Protein AF-A0AAP9KTW0-F1 (afdb_monomer_lite)

Radius of gyration: 26.77 Å; chains: 1; bounding box: 88×54×91 Å

Secondary structure (DSSP, 8-state):
-HHHHHHHHHHHHHHHHHHHHHHHHHHHHHHHT--GGGGG-HHHHHHHHHHH---SSS-SSHHHHHHHHHHHHHHHHHHHHHHHHHHHHHH----HHHHHHHHHHHHHHHHHIIIIIIHHHHHHTTT--SHHHHHHHHHHHHHHHHHHHHHHHHTT-TTS-TT---HHHHHHHHHHHHHHHHHHHHHHHHHHHHHHHHHTSSEES-----TTTS-HHHHHHHHHHTT-EESS--GGGTT-------------------

pLDDT: mean 70.92, std 18.28, range [28.12, 95.25]

Structure (mmCIF, N/CA/C/O backbone):
data_AF-A0AAP9KTW0-F1
#
_entry.id   AF-A0AAP9KTW0-F1
#
loop_
_atom_site.group_PDB
_atom_site.id
_atom_site.type_symbol
_atom_site.label_atom_id
_atom_site.label_alt_id
_atom_site.label_comp_id
_atom_site.label_asym_id
_atom_site.label_entity_id
_atom_site.label_seq_id
_atom_site.pdbx_PDB_ins_code
_atom_site.Cartn_x
_atom_site.Cartn_y
_atom_site.Cartn_z
_atom_site.occupancy
_atom_site.B_iso_or_equiv
_atom_site.auth_seq_id
_atom_site.auth_comp_id
_atom_site.auth_asym_id
_atom_site.auth_atom_id
_atom_site.pdbx_PDB_model_num
ATOM 1 N N . MET A 1 1 ? 28.998 -17.195 -4.140 1.00 52.69 1 MET A N 1
ATOM 2 C CA . MET A 1 1 ? 28.436 -17.066 -2.771 1.00 52.69 1 MET A CA 1
ATOM 3 C C . MET A 1 1 ? 27.589 -15.807 -2.566 1.00 52.69 1 MET A C 1
ATOM 5 O O . MET A 1 1 ? 26.574 -15.914 -1.894 1.00 52.69 1 MET A O 1
ATOM 9 N N . VAL A 1 2 ? 27.934 -14.656 -3.160 1.00 57.03 2 VAL A N 1
ATOM 10 C CA . VAL A 1 2 ? 27.203 -13.376 -2.987 1.00 57.03 2 VAL A CA 1
ATOM 11 C C . VAL A 1 2 ? 25.721 -13.452 -3.402 1.00 57.03 2 VAL A C 1
ATOM 13 O O . VAL A 1 2 ? 24.859 -12.981 -2.667 1.00 57.03 2 VAL A O 1
ATOM 16 N N . ASN A 1 3 ? 25.398 -14.149 -4.498 1.00 68.69 3 ASN A N 1
ATOM 17 C CA . ASN A 1 3 ? 24.014 -14.258 -4.991 1.00 68.69 3 ASN A CA 1
ATOM 18 C C . ASN A 1 3 ? 23.084 -15.053 -4.056 1.00 68.69 3 ASN A C 1
ATOM 20 O O . ASN A 1 3 ? 21.897 -14.758 -3.980 1.00 68.69 3 ASN A O 1
ATOM 24 N N . GLY A 1 4 ? 23.615 -16.037 -3.318 1.00 74.44 4 GLY A N 1
ATOM 25 C CA . GLY A 1 4 ? 22.826 -16.836 -2.374 1.00 74.44 4 GLY A CA 1
ATOM 26 C C . GLY A 1 4 ? 22.455 -16.045 -1.121 1.00 74.44 4 GLY A C 1
ATOM 27 O O . GLY A 1 4 ? 21.300 -16.047 -0.712 1.00 74.44 4 GLY A O 1
ATOM 28 N N . LEU A 1 5 ? 23.414 -15.306 -0.551 1.00 76.75 5 LEU A N 1
ATOM 29 C CA . LEU A 1 5 ? 23.168 -14.445 0.610 1.00 76.75 5 LEU A CA 1
ATOM 30 C C . LEU A 1 5 ? 22.210 -13.294 0.264 1.00 76.75 5 LEU A C 1
ATOM 32 O O . LEU A 1 5 ? 21.316 -12.984 1.047 1.00 76.75 5 LEU A O 1
ATOM 36 N N . PHE A 1 6 ? 22.357 -12.706 -0.928 1.00 76.38 6 PHE A N 1
ATOM 37 C CA . PHE A 1 6 ? 21.458 -11.664 -1.423 1.00 76.38 6 PHE A CA 1
ATOM 38 C C . PHE A 1 6 ? 20.026 -12.182 -1.625 1.00 76.38 6 PHE A C 1
ATOM 40 O O . PHE A 1 6 ? 19.077 -11.543 -1.177 1.00 76.38 6 PHE A O 1
ATOM 47 N N . ALA A 1 7 ? 19.860 -13.371 -2.215 1.00 78.50 7 ALA A N 1
ATOM 48 C CA . ALA A 1 7 ? 18.550 -14.002 -2.361 1.00 78.50 7 ALA A CA 1
ATOM 49 C C . ALA A 1 7 ? 17.899 -14.304 -1.001 1.00 78.50 7 ALA A C 1
ATOM 51 O O . ALA A 1 7 ? 16.717 -14.026 -0.815 1.00 78.50 7 ALA A O 1
ATOM 52 N N . ILE A 1 8 ? 18.668 -14.813 -0.031 1.00 83.06 8 ILE A N 1
ATOM 53 C CA . ILE A 1 8 ? 18.179 -15.061 1.334 1.00 83.06 8 ILE A CA 1
ATOM 54 C C . ILE A 1 8 ? 17.721 -13.752 1.984 1.00 83.06 8 ILE A C 1
ATOM 56 O O . ILE A 1 8 ? 16.61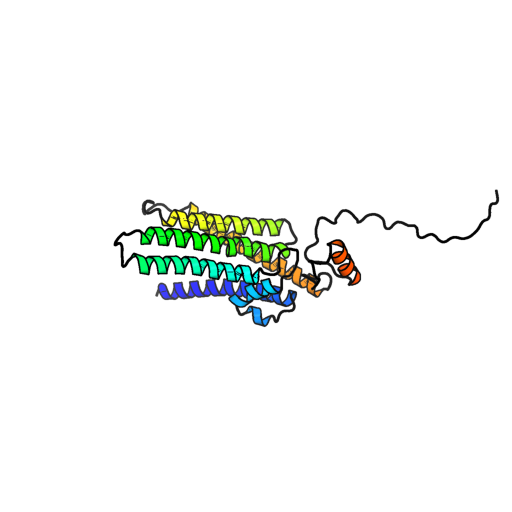2 -13.692 2.511 1.00 83.06 8 ILE A O 1
ATOM 60 N N . PHE A 1 9 ? 18.533 -12.695 1.914 1.00 82.50 9 PHE A N 1
ATOM 61 C CA . PHE A 1 9 ? 18.174 -11.386 2.460 1.00 82.50 9 PHE A CA 1
ATOM 62 C C . PHE A 1 9 ? 16.890 -10.841 1.821 1.00 82.50 9 PHE A C 1
ATOM 64 O O . PHE A 1 9 ? 15.978 -10.412 2.527 1.00 82.50 9 PHE A O 1
ATOM 71 N N . PHE A 1 10 ? 16.776 -10.930 0.496 1.00 78.31 10 PHE A N 1
ATOM 72 C CA . PHE A 1 10 ? 15.592 -10.495 -0.240 1.00 78.31 10 PHE A CA 1
ATOM 73 C C . PHE A 1 10 ? 14.329 -11.273 0.165 1.00 78.31 10 PHE A C 1
ATOM 75 O O . PHE A 1 10 ? 13.290 -10.671 0.439 1.00 78.31 10 PHE A O 1
ATOM 82 N N . ILE A 1 11 ? 14.427 -12.601 0.291 1.00 82.69 11 ILE A N 1
ATOM 83 C CA . ILE A 1 11 ? 13.326 -13.459 0.759 1.00 82.69 11 ILE A CA 1
ATOM 84 C C . ILE A 1 11 ? 12.903 -13.077 2.181 1.00 82.69 11 ILE A C 1
ATOM 86 O O . ILE A 1 11 ? 11.707 -12.972 2.452 1.00 82.69 11 ILE A O 1
ATOM 90 N N . VAL A 1 12 ? 13.859 -12.835 3.081 1.00 85.25 12 VAL A N 1
ATOM 91 C CA . VAL A 1 12 ? 13.574 -12.433 4.468 1.00 85.25 12 VAL A CA 1
ATOM 92 C C . VAL A 1 12 ? 12.829 -11.100 4.507 1.00 85.25 12 VAL A C 1
ATOM 94 O O . VAL A 1 12 ? 11.821 -10.989 5.204 1.00 85.25 12 VAL A O 1
ATOM 97 N N . VAL A 1 13 ? 13.267 -10.107 3.731 1.00 81.69 13 VAL A N 1
ATOM 98 C CA . VAL A 1 13 ? 12.595 -8.801 3.653 1.00 81.69 13 VAL A CA 1
ATOM 99 C C . VAL A 1 13 ? 11.155 -8.954 3.152 1.00 81.69 13 VAL A C 1
ATOM 101 O O . VAL A 1 13 ? 10.234 -8.423 3.777 1.00 81.69 13 VAL A O 1
ATOM 104 N N . ILE A 1 14 ? 10.932 -9.738 2.092 1.00 81.75 14 ILE A N 1
ATOM 105 C CA . ILE A 1 14 ? 9.580 -10.037 1.589 1.00 81.75 14 ILE A CA 1
ATOM 106 C C . ILE A 1 14 ? 8.728 -10.706 2.672 1.00 81.75 14 ILE A C 1
ATOM 108 O O . ILE A 1 14 ? 7.578 -10.316 2.878 1.00 81.75 14 ILE A O 1
ATOM 112 N N . LEU A 1 15 ? 9.287 -11.682 3.390 1.00 84.75 15 LEU A N 1
ATOM 113 C CA . LEU A 1 15 ? 8.580 -12.408 4.443 1.00 84.75 15 LEU A CA 1
ATOM 114 C C . LEU A 1 15 ? 8.170 -11.485 5.602 1.00 84.75 15 LEU A C 1
ATOM 116 O O . LEU A 1 15 ? 7.076 -11.638 6.148 1.00 84.75 15 LEU A O 1
ATOM 120 N N . ILE A 1 16 ? 9.011 -10.511 5.963 1.00 85.44 16 ILE A N 1
ATOM 121 C CA . ILE A 1 16 ? 8.704 -9.514 7.000 1.00 85.44 16 ILE A CA 1
ATOM 122 C C . ILE A 1 16 ? 7.502 -8.665 6.577 1.00 85.44 16 ILE A C 1
ATOM 124 O O . ILE A 1 16 ? 6.513 -8.592 7.311 1.00 85.44 16 ILE A O 1
ATOM 128 N N . PHE A 1 17 ? 7.543 -8.069 5.381 1.00 81.25 17 PHE A N 1
ATOM 129 C CA . PHE A 1 17 ? 6.430 -7.255 4.877 1.00 81.25 17 PHE A CA 1
ATOM 130 C C . PHE A 1 17 ? 5.144 -8.070 4.715 1.00 81.25 17 PHE A C 1
ATOM 132 O O . PHE A 1 17 ? 4.056 -7.600 5.062 1.00 81.25 17 PHE A O 1
ATOM 139 N N . TYR A 1 18 ? 5.269 -9.316 4.260 1.00 84.12 18 TYR A N 1
ATOM 140 C CA . TYR A 1 18 ? 4.159 -10.255 4.187 1.00 84.12 18 TYR A CA 1
ATOM 141 C C . TYR A 1 18 ? 3.546 -10.519 5.568 1.00 84.12 18 TYR A C 1
ATOM 143 O O . TYR A 1 18 ? 2.338 -10.375 5.741 1.00 84.12 18 TYR A O 1
ATOM 151 N N . THR A 1 19 ? 4.371 -10.826 6.572 1.00 86.12 19 THR A N 1
ATOM 152 C CA . THR A 1 19 ? 3.917 -11.103 7.945 1.00 86.12 19 THR A CA 1
ATOM 153 C C . THR A 1 19 ? 3.160 -9.915 8.535 1.00 86.12 19 THR A C 1
ATOM 155 O O . THR A 1 19 ? 2.093 -10.087 9.127 1.00 86.12 19 THR A O 1
ATOM 158 N N . ILE A 1 20 ? 3.668 -8.698 8.323 1.00 86.75 20 ILE A N 1
ATOM 159 C CA . ILE A 1 20 ? 3.021 -7.456 8.762 1.00 86.75 20 ILE A CA 1
ATOM 160 C C . ILE A 1 20 ? 1.639 -7.290 8.099 1.00 86.75 20 ILE A C 1
ATOM 162 O O . ILE A 1 20 ? 0.654 -6.991 8.779 1.00 86.75 20 ILE A O 1
ATOM 166 N N . SER A 1 21 ? 1.546 -7.527 6.787 1.00 84.56 21 SER A N 1
ATOM 167 C CA . SER A 1 21 ? 0.291 -7.442 6.023 1.00 84.56 21 SER A CA 1
ATOM 168 C C . SER A 1 21 ? -0.747 -8.482 6.467 1.00 84.56 21 SER A C 1
ATOM 170 O O . SER A 1 21 ? -1.928 -8.158 6.652 1.00 84.56 21 SER A O 1
ATOM 172 N N . VAL A 1 22 ? -0.308 -9.722 6.706 1.00 86.12 22 VAL A N 1
ATOM 173 C CA . VAL A 1 22 ? -1.149 -10.800 7.248 1.00 86.12 22 VAL A CA 1
ATOM 174 C C . VAL A 1 22 ? -1.680 -10.407 8.623 1.00 86.12 22 VAL A C 1
ATOM 176 O O . VAL A 1 22 ? -2.885 -10.486 8.857 1.00 86.12 22 VAL A O 1
ATOM 179 N N . TYR A 1 23 ? -0.811 -9.920 9.510 1.00 88.38 23 TYR A N 1
ATOM 180 C CA . TYR A 1 23 ? -1.198 -9.515 10.860 1.00 88.38 23 TYR A CA 1
ATOM 181 C C . TYR A 1 23 ? -2.242 -8.390 10.851 1.00 88.38 23 TYR A C 1
ATOM 183 O O . TYR A 1 23 ? -3.267 -8.481 11.530 1.00 88.38 23 TYR A O 1
ATOM 191 N N . PHE A 1 24 ? -2.048 -7.365 10.018 1.00 87.00 24 PHE A N 1
ATOM 192 C CA . PHE A 1 24 ? -3.050 -6.316 9.828 1.00 87.00 24 PHE A CA 1
ATOM 193 C C . PHE A 1 24 ? -4.385 -6.872 9.310 1.00 87.00 24 PHE A C 1
ATOM 195 O O . PHE A 1 24 ? -5.450 -6.547 9.841 1.00 87.00 24 PHE A O 1
ATOM 202 N N . SER A 1 25 ? -4.335 -7.751 8.308 1.00 84.00 25 SER A N 1
ATOM 203 C CA . SER A 1 25 ? -5.528 -8.374 7.724 1.00 84.00 25 SER A CA 1
ATOM 204 C C . SER A 1 25 ? -6.284 -9.229 8.745 1.00 84.00 25 SER A C 1
ATOM 206 O O . SER A 1 25 ? -7.512 -9.210 8.760 1.00 84.00 25 SER A O 1
ATOM 208 N N . MET A 1 26 ? -5.582 -9.913 9.654 1.00 86.00 26 MET A N 1
ATOM 209 C CA . MET A 1 26 ? -6.206 -10.657 10.754 1.00 86.00 26 MET A CA 1
ATOM 210 C C . MET A 1 26 ? -7.001 -9.744 11.689 1.00 86.00 26 MET A C 1
ATOM 212 O O . MET A 1 26 ? -8.133 -10.078 12.043 1.00 86.00 26 MET A O 1
ATOM 216 N N . ILE A 1 27 ? -6.436 -8.589 12.062 1.00 84.50 27 ILE A N 1
ATOM 217 C CA . ILE A 1 27 ? -7.117 -7.591 12.903 1.00 84.50 27 ILE A CA 1
ATOM 218 C C . ILE A 1 27 ? -8.381 -7.092 12.196 1.00 84.50 27 ILE A C 1
ATOM 220 O O . ILE A 1 27 ? -9.452 -7.061 12.800 1.00 84.50 27 ILE A O 1
ATOM 224 N N . MET A 1 28 ? -8.274 -6.756 10.909 1.00 80.81 28 MET A N 1
ATOM 225 C CA . MET A 1 28 ? -9.400 -6.303 10.085 1.00 80.81 28 MET A CA 1
ATOM 226 C C . MET A 1 28 ? -10.486 -7.372 9.933 1.00 80.81 28 MET A C 1
ATOM 228 O O . MET A 1 28 ? -11.667 -7.075 10.082 1.00 80.81 28 MET A O 1
ATOM 232 N N . PHE A 1 29 ? -10.116 -8.626 9.688 1.00 82.25 29 PHE A N 1
ATOM 233 C CA . PHE A 1 29 ? -11.072 -9.724 9.534 1.00 82.25 29 PHE A CA 1
ATOM 234 C C . PHE A 1 29 ? -11.820 -10.039 10.825 1.00 82.25 29 PHE A C 1
ATOM 236 O O . PHE A 1 29 ? -13.039 -10.191 10.783 1.00 82.25 29 PHE A O 1
ATOM 243 N N . ASP A 1 30 ? -11.124 -10.055 11.962 1.00 82.00 30 ASP A N 1
ATOM 244 C CA . ASP A 1 30 ? -11.748 -10.196 13.285 1.00 82.00 30 ASP A CA 1
ATOM 245 C C . ASP A 1 30 ? -12.748 -9.050 13.539 1.00 82.00 30 ASP A C 1
ATOM 247 O O . ASP A 1 30 ? -13.869 -9.270 13.989 1.00 82.00 30 ASP A O 1
ATOM 251 N N . MET A 1 31 ? -12.387 -7.828 13.141 1.00 75.62 31 MET A N 1
ATOM 252 C CA . MET A 1 31 ? -13.244 -6.643 13.215 1.00 75.62 31 MET A CA 1
ATOM 253 C C . MET A 1 31 ? -14.484 -6.690 12.299 1.00 75.62 31 MET A C 1
ATOM 255 O O . MET A 1 31 ? -15.527 -6.148 12.665 1.00 75.62 31 MET A O 1
ATOM 259 N N . PHE A 1 32 ? -14.393 -7.330 11.130 1.00 71.88 32 PHE A N 1
ATOM 260 C CA . PHE A 1 32 ? -15.505 -7.477 10.178 1.00 71.88 32 PHE A CA 1
ATOM 261 C C . PHE A 1 32 ? -16.328 -8.762 10.363 1.00 71.88 32 PHE A C 1
ATOM 263 O O . PHE A 1 32 ? -17.319 -8.951 9.659 1.00 71.88 32 PHE A O 1
ATOM 270 N N . GLY A 1 33 ? -15.938 -9.655 11.279 1.00 69.69 33 GLY A N 1
ATOM 271 C CA . GLY A 1 33 ? -16.582 -10.963 11.449 1.00 69.69 33 GLY A CA 1
ATOM 272 C C . GLY A 1 33 ? -16.283 -11.957 10.315 1.00 69.69 33 GLY A C 1
ATOM 273 O O . GLY A 1 33 ? -17.063 -12.878 10.072 1.00 69.69 33 GLY A O 1
ATOM 274 N N . ILE A 1 34 ? -15.167 -11.774 9.606 1.00 75.94 34 ILE A N 1
ATOM 275 C CA . ILE A 1 34 ? -14.672 -12.673 8.553 1.00 75.94 34 ILE A CA 1
ATOM 276 C C . ILE A 1 34 ? -13.772 -13.737 9.198 1.00 75.94 34 ILE A C 1
ATOM 278 O O . ILE A 1 34 ? -13.092 -13.474 10.189 1.00 75.94 34 ILE A O 1
ATOM 282 N N . LYS A 1 35 ? -13.712 -14.948 8.624 1.00 79.94 35 LYS A N 1
ATOM 283 C CA . LYS A 1 35 ? -12.778 -15.991 9.082 1.00 79.94 35 LYS A CA 1
ATOM 284 C C . LYS A 1 35 ? -11.331 -15.484 9.020 1.00 79.94 35 LYS A C 1
ATOM 286 O O . LYS A 1 35 ? -10.791 -15.281 7.935 1.00 79.94 35 LYS A O 1
ATOM 291 N N . THR A 1 36 ? -10.681 -15.356 10.177 1.00 79.31 36 THR A N 1
ATOM 292 C CA . THR A 1 36 ? -9.305 -14.847 10.321 1.00 79.31 36 THR A CA 1
ATOM 293 C C . THR A 1 36 ? -8.275 -15.661 9.532 1.00 79.31 36 THR A C 1
ATOM 295 O O . THR A 1 36 ? -7.290 -15.105 9.064 1.00 79.31 36 THR A O 1
ATOM 298 N N . SER A 1 37 ? -8.520 -16.958 9.301 1.00 77.69 37 SER A N 1
ATOM 299 C CA . SER A 1 37 ? -7.652 -17.826 8.489 1.00 77.69 37 SER A CA 1
ATOM 300 C C . SER A 1 37 ? -7.545 -17.395 7.024 1.00 77.69 37 SER A C 1
ATOM 302 O O . SER A 1 37 ? -6.587 -17.758 6.350 1.00 77.69 37 SER A O 1
ATOM 304 N N . LEU A 1 38 ? -8.500 -16.613 6.512 1.00 77.94 38 LEU A N 1
ATOM 305 C CA . LEU A 1 38 ? -8.424 -16.084 5.151 1.00 77.94 38 LEU A CA 1
ATOM 306 C C . LEU A 1 38 ? -7.318 -15.033 5.010 1.00 77.94 38 LEU A C 1
ATOM 308 O O . LEU A 1 38 ? -6.879 -14.804 3.891 1.00 77.94 38 LEU A O 1
ATOM 312 N N . ALA A 1 39 ? -6.840 -14.451 6.121 1.00 79.56 39 ALA A N 1
ATOM 313 C CA . ALA A 1 39 ? -5.806 -13.416 6.145 1.00 79.56 39 ALA A CA 1
ATOM 314 C C . ALA A 1 39 ? -4.427 -13.908 5.667 1.00 79.56 39 ALA A C 1
ATOM 316 O O . ALA A 1 39 ? -3.529 -13.100 5.449 1.00 79.56 39 ALA A O 1
ATOM 317 N N . PHE A 1 40 ? -4.230 -15.219 5.511 1.00 80.19 40 PHE A N 1
ATOM 318 C CA . PHE A 1 40 ? -2.993 -15.795 4.977 1.00 80.19 40 PHE A CA 1
ATOM 319 C C . PHE A 1 40 ? -2.929 -15.780 3.440 1.00 80.19 40 PHE A C 1
ATOM 321 O O . PHE A 1 40 ? -1.931 -16.214 2.876 1.00 80.19 40 PHE A O 1
ATOM 328 N N . ILE A 1 41 ? -3.969 -15.318 2.735 1.00 76.12 41 ILE A N 1
ATOM 329 C CA . ILE A 1 41 ? -4.004 -15.327 1.266 1.00 76.12 41 ILE A CA 1
ATOM 330 C C . ILE A 1 41 ? -3.899 -13.880 0.750 1.00 76.12 41 ILE A C 1
ATOM 332 O O . ILE A 1 41 ? -4.916 -13.200 0.620 1.00 76.12 41 ILE A O 1
ATOM 336 N N . PRO A 1 42 ? -2.698 -13.382 0.401 1.00 61.62 42 PRO A N 1
ATOM 337 C CA . PRO A 1 42 ? -2.444 -11.944 0.256 1.00 61.62 42 PRO A CA 1
ATOM 338 C C . PRO A 1 42 ? -3.333 -11.221 -0.773 1.00 61.62 42 PRO A C 1
ATOM 340 O O . PRO A 1 42 ? -3.856 -10.151 -0.476 1.00 61.62 42 PRO A O 1
ATOM 343 N N . PHE A 1 43 ? -3.586 -11.806 -1.949 1.00 58.81 43 PHE A N 1
ATOM 344 C CA . PHE A 1 43 ? -4.479 -11.201 -2.954 1.00 58.81 43 PHE A CA 1
ATOM 345 C C . PHE A 1 43 ? -5.960 -11.243 -2.555 1.00 58.81 43 PHE A C 1
ATOM 347 O O . PHE A 1 43 ? -6.743 -10.361 -2.909 1.00 58.81 43 PHE A O 1
ATOM 354 N N . TYR A 1 44 ? -6.347 -12.260 -1.790 1.00 60.06 44 TYR A N 1
ATOM 355 C CA . TYR A 1 44 ? -7.715 -12.432 -1.319 1.00 60.06 44 TYR A CA 1
ATOM 356 C C . TYR A 1 44 ? -8.022 -11.502 -0.135 1.00 60.06 44 TYR A C 1
ATOM 358 O O . TYR A 1 44 ? -9.151 -11.022 -0.014 1.00 60.06 44 TYR A O 1
ATOM 366 N N . ASN A 1 45 ? -7.005 -11.175 0.675 1.00 70.69 45 ASN A N 1
ATOM 367 C CA . ASN A 1 45 ? -7.087 -10.257 1.813 1.00 70.69 45 ASN A CA 1
ATOM 368 C C . ASN A 1 45 ? -7.649 -8.896 1.408 1.00 70.69 45 ASN A C 1
ATOM 370 O O . ASN A 1 45 ? -8.685 -8.471 1.913 1.00 70.69 45 ASN A O 1
ATOM 374 N N . THR A 1 46 ? -6.986 -8.235 0.461 1.00 65.56 46 THR A N 1
ATOM 375 C CA . THR A 1 46 ? -7.324 -6.876 0.027 1.00 65.56 46 THR A CA 1
ATOM 376 C C . THR A 1 46 ? -8.731 -6.819 -0.566 1.00 65.56 46 THR A C 1
ATOM 378 O O . THR A 1 46 ? -9.535 -5.970 -0.184 1.00 65.56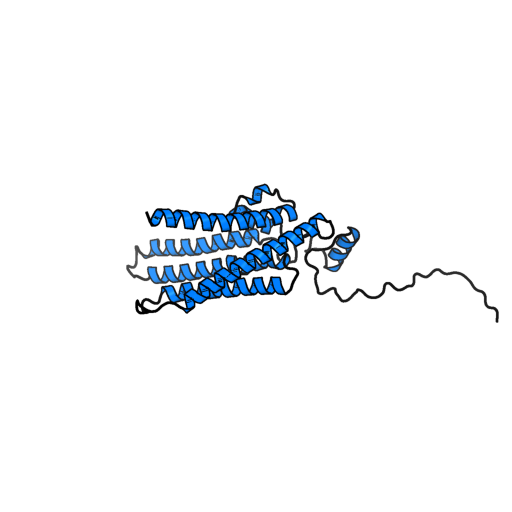 46 THR A O 1
ATOM 381 N N . TYR A 1 47 ? -9.071 -7.770 -1.441 1.00 69.81 47 TYR A N 1
ATOM 382 C CA . TYR A 1 47 ? -10.399 -7.851 -2.047 1.00 69.81 47 TYR A CA 1
ATOM 383 C C . TYR A 1 47 ? -11.514 -8.059 -1.010 1.00 69.81 47 TYR A C 1
ATOM 385 O O . TYR A 1 47 ? -12.525 -7.355 -1.052 1.00 69.81 47 TYR A O 1
ATOM 393 N N . LEU A 1 48 ? -11.344 -8.995 -0.068 1.00 67.44 48 LEU A N 1
ATOM 394 C CA . LEU A 1 48 ? -12.349 -9.256 0.966 1.00 67.44 48 LEU A CA 1
ATOM 395 C C . LEU A 1 48 ? -12.519 -8.085 1.924 1.00 67.44 48 LEU A C 1
ATOM 397 O O . LEU A 1 48 ? -13.657 -7.753 2.256 1.00 67.44 48 LEU A O 1
ATOM 401 N N . ILE A 1 49 ? -11.415 -7.446 2.328 1.00 68.81 49 ILE A N 1
ATOM 402 C CA . ILE A 1 49 ? -11.483 -6.223 3.127 1.00 68.81 49 ILE A CA 1
ATOM 403 C C . ILE A 1 49 ? -12.365 -5.206 2.394 1.00 68.81 49 ILE A C 1
ATOM 405 O O . ILE A 1 49 ? -13.319 -4.711 2.982 1.00 68.81 49 ILE A O 1
ATOM 409 N N . TYR A 1 50 ? -12.137 -4.962 1.100 1.00 67.56 50 TYR A N 1
ATOM 410 C CA . TYR A 1 50 ? -12.958 -4.016 0.335 1.00 67.56 50 TYR A CA 1
ATOM 411 C C . TYR A 1 50 ? -14.410 -4.437 0.145 1.00 67.56 50 TYR A C 1
ATOM 413 O O . TYR A 1 50 ? -15.292 -3.578 0.128 1.00 67.56 50 TYR A O 1
ATOM 421 N N . LYS A 1 51 ? -14.675 -5.733 -0.017 1.00 68.19 51 LYS A N 1
ATOM 422 C CA . LYS A 1 51 ? -16.036 -6.251 -0.176 1.00 68.19 51 LYS A CA 1
ATOM 423 C C . LYS A 1 51 ? -16.874 -6.042 1.089 1.00 68.19 51 LYS A C 1
ATOM 425 O O . LYS A 1 51 ? -18.058 -5.713 0.988 1.00 68.19 51 LYS A O 1
ATOM 430 N N . GLU A 1 52 ? -16.269 -6.239 2.257 1.00 68.38 52 GLU A N 1
ATOM 431 C CA . GLU A 1 52 ? -16.964 -6.151 3.544 1.00 68.38 52 GLU A CA 1
ATOM 432 C C . GLU A 1 52 ? -16.951 -4.724 4.137 1.00 68.38 52 GLU A C 1
ATOM 434 O O . GLU A 1 52 ? -17.801 -4.391 4.962 1.00 68.38 52 GLU A O 1
ATOM 439 N N . TYR A 1 53 ? -16.070 -3.835 3.659 1.00 61.75 53 TYR A N 1
ATOM 440 C CA . TYR A 1 53 ? -16.003 -2.423 4.061 1.00 61.75 53 TYR A CA 1
ATOM 441 C C . TYR A 1 53 ? -17.123 -1.560 3.421 1.00 61.75 53 TYR A C 1
ATOM 443 O O . TYR A 1 53 ? -16.903 -0.859 2.430 1.00 61.75 53 TYR A O 1
ATOM 451 N N . LYS A 1 54 ? -18.343 -1.566 3.983 1.00 54.59 54 LYS A N 1
ATOM 452 C CA . LYS A 1 54 ? -19.545 -0.847 3.483 1.00 54.59 54 LYS A CA 1
ATOM 453 C C . LYS A 1 54 ? -19.908 0.484 4.185 1.00 54.59 54 LYS A C 1
ATOM 455 O O . LYS A 1 54 ? -21.079 0.847 4.248 1.00 54.59 54 LYS A O 1
ATOM 460 N N . GLY A 1 55 ? -18.953 1.254 4.711 1.00 50.03 55 GLY A N 1
ATOM 461 C CA . GLY A 1 55 ? -19.245 2.499 5.456 1.00 50.03 55 GLY A CA 1
ATOM 462 C C . GLY A 1 55 ? -19.093 3.816 4.667 1.00 50.03 55 GLY A C 1
ATOM 463 O O . GLY A 1 55 ? -17.961 4.275 4.497 1.00 50.03 55 GLY A O 1
ATOM 464 N N . ARG A 1 56 ? -20.229 4.450 4.310 1.00 46.78 56 ARG A N 1
ATOM 465 C CA . ARG A 1 56 ? -20.488 5.769 3.648 1.00 46.78 56 ARG A CA 1
ATOM 466 C C . ARG A 1 56 ? -20.427 5.872 2.105 1.00 46.78 56 ARG A C 1
ATOM 468 O O . ARG A 1 56 ? -19.369 5.684 1.513 1.00 46.78 56 ARG A O 1
ATOM 475 N N . VAL A 1 57 ? -21.585 6.268 1.537 1.00 44.28 57 VAL A N 1
ATOM 476 C CA . VAL A 1 57 ? -22.020 6.836 0.222 1.00 44.28 57 VAL A CA 1
ATOM 477 C C . VAL A 1 57 ? -21.361 6.353 -1.090 1.00 44.28 57 VAL A C 1
ATOM 479 O O . VAL A 1 57 ? -22.021 6.333 -2.119 1.00 44.28 57 VAL A O 1
ATOM 482 N N . TRP A 1 58 ? -20.112 5.886 -1.102 1.00 49.25 58 TRP A N 1
ATOM 483 C CA . TRP A 1 58 ? -19.354 5.629 -2.341 1.00 49.25 58 TRP A CA 1
ATOM 484 C C . TRP A 1 58 ? -18.774 4.208 -2.442 1.00 49.25 58 TRP A C 1
ATOM 486 O O . TRP A 1 58 ? -17.741 4.014 -3.075 1.00 49.25 58 TRP A O 1
ATOM 496 N N . LYS A 1 59 ? -19.366 3.195 -1.787 1.00 52.44 59 LYS A N 1
ATOM 497 C CA . LYS A 1 59 ? -18.665 1.918 -1.510 1.00 52.44 59 LYS A CA 1
ATOM 498 C C . LYS A 1 59 ? -19.370 0.613 -1.892 1.00 52.44 59 LYS A C 1
ATOM 500 O O . LYS A 1 59 ? -19.255 -0.374 -1.176 1.00 52.44 59 LYS A O 1
ATOM 505 N N . LYS A 1 60 ? -20.067 0.550 -3.028 1.00 56.88 60 LYS A N 1
ATOM 506 C CA . LYS A 1 60 ? -20.613 -0.741 -3.498 1.00 56.88 60 LYS A CA 1
ATOM 507 C C . LYS A 1 60 ? -19.602 -1.571 -4.310 1.00 56.88 60 LYS A C 1
ATOM 509 O O . LYS A 1 60 ? -19.676 -2.793 -4.272 1.00 56.88 60 LYS A O 1
ATOM 514 N N . ASN A 1 61 ? -18.625 -0.929 -4.967 1.00 66.06 61 ASN A N 1
ATOM 515 C CA . ASN A 1 61 ? -17.832 -1.559 -6.034 1.00 66.06 61 ASN A CA 1
ATOM 516 C C . ASN A 1 61 ? -16.298 -1.404 -5.905 1.00 66.06 61 ASN A C 1
ATOM 518 O O . ASN A 1 61 ? -15.609 -1.594 -6.894 1.00 66.06 61 ASN A O 1
ATOM 522 N N . TRP A 1 62 ? -15.712 -1.092 -4.741 1.00 69.12 62 TRP A N 1
ATOM 523 C CA . TRP A 1 62 ? -14.245 -0.888 -4.646 1.00 69.12 62 TRP A CA 1
ATOM 524 C C . TRP A 1 62 ? -13.415 -2.134 -4.957 1.00 69.12 62 TRP A C 1
ATOM 526 O O . TRP A 1 62 ? -12.403 -2.028 -5.639 1.00 69.12 62 TRP A O 1
ATOM 536 N N . GLY A 1 63 ? -13.861 -3.319 -4.528 1.00 65.81 63 GLY A N 1
ATOM 537 C CA . GLY A 1 63 ? -13.212 -4.572 -4.927 1.00 65.81 63 GLY A CA 1
ATOM 538 C C . GLY A 1 63 ? -13.260 -4.793 -6.445 1.00 65.81 63 GLY A C 1
ATOM 539 O O . GLY A 1 63 ? -12.293 -5.272 -7.029 1.00 65.81 63 GLY A O 1
ATOM 540 N N . VAL A 1 64 ? -14.357 -4.372 -7.089 1.00 71.44 64 VAL A N 1
ATOM 541 C CA . VAL A 1 64 ? -14.517 -4.394 -8.553 1.00 71.44 64 VAL A CA 1
ATOM 542 C C . VAL A 1 64 ? -13.646 -3.331 -9.215 1.00 71.44 64 VAL A C 1
ATOM 544 O O . VAL A 1 64 ? -13.054 -3.608 -10.245 1.00 71.44 64 VAL A O 1
ATOM 547 N N . LEU A 1 65 ? -13.524 -2.142 -8.625 1.00 75.00 65 LEU A N 1
ATOM 548 C CA . LEU A 1 65 ? -12.686 -1.060 -9.134 1.00 75.00 65 LEU A CA 1
ATOM 549 C C . LEU A 1 65 ? -11.204 -1.446 -9.085 1.00 75.00 65 LEU A C 1
ATOM 551 O O . LEU A 1 65 ? -10.505 -1.253 -10.070 1.00 75.00 65 LEU A O 1
ATOM 555 N N . TYR A 1 66 ? -10.752 -2.054 -7.983 1.00 73.50 66 TYR A N 1
ATOM 556 C CA . TYR A 1 66 ? -9.385 -2.557 -7.835 1.00 73.50 66 TYR A CA 1
ATOM 557 C C . TYR A 1 66 ? -9.056 -3.626 -8.887 1.00 73.50 66 TYR A C 1
ATOM 559 O O . TYR A 1 66 ? -8.074 -3.501 -9.621 1.00 73.50 66 TYR A O 1
ATOM 567 N N . ALA A 1 67 ? -9.915 -4.642 -9.024 1.00 75.25 67 ALA A N 1
ATOM 568 C CA . ALA A 1 67 ? -9.761 -5.657 -10.065 1.00 75.25 67 ALA A CA 1
ATOM 569 C C . ALA A 1 67 ? -9.847 -5.041 -11.474 1.00 75.25 67 ALA A C 1
ATOM 571 O O . ALA A 1 67 ? -9.037 -5.354 -12.342 1.00 75.25 67 ALA A O 1
ATOM 572 N N . GLY A 1 68 ? -10.782 -4.112 -11.677 1.00 79.81 68 GLY A N 1
ATOM 573 C CA . GLY A 1 68 ? -10.992 -3.385 -12.923 1.00 79.81 68 GLY A CA 1
ATOM 574 C C . GLY A 1 68 ? -9.772 -2.577 -13.345 1.00 79.81 68 GLY A C 1
ATOM 575 O O . GLY A 1 68 ? -9.431 -2.592 -14.521 1.00 79.81 68 GLY A O 1
ATOM 576 N N . THR A 1 69 ? -9.053 -1.945 -12.416 1.00 80.00 69 THR A N 1
ATOM 577 C CA . THR A 1 69 ? -7.815 -1.232 -12.755 1.00 80.00 69 THR A CA 1
ATOM 578 C C . THR A 1 69 ? -6.669 -2.137 -13.150 1.00 80.00 69 THR A C 1
ATOM 580 O O . THR A 1 69 ? -5.924 -1.780 -14.057 1.00 80.00 69 THR A O 1
ATOM 583 N N . LEU A 1 70 ? -6.549 -3.320 -12.542 1.00 79.44 70 LEU A N 1
ATOM 584 C CA . LEU A 1 70 ? -5.557 -4.303 -12.979 1.00 79.44 70 LEU A CA 1
ATOM 585 C C . LEU A 1 70 ? -5.896 -4.841 -14.372 1.00 79.44 70 LEU A C 1
ATOM 587 O O . LEU A 1 70 ? -5.013 -4.949 -15.217 1.00 79.44 70 LEU A O 1
ATOM 591 N N . ILE A 1 71 ? -7.177 -5.115 -14.634 1.00 84.31 71 ILE A N 1
ATOM 592 C CA . ILE A 1 71 ? -7.652 -5.535 -15.959 1.00 84.31 71 ILE A CA 1
ATOM 593 C C . ILE A 1 71 ? -7.406 -4.429 -16.989 1.00 84.31 71 ILE A C 1
ATOM 595 O O . ILE A 1 71 ? -6.897 -4.709 -18.068 1.00 84.31 71 ILE A O 1
ATOM 599 N N . PHE A 1 72 ? -7.715 -3.175 -16.659 1.00 83.38 72 PHE A N 1
ATOM 600 C CA . PHE A 1 72 ? -7.514 -2.033 -17.548 1.00 83.38 72 PHE A CA 1
ATOM 601 C C . PHE A 1 72 ? -6.030 -1.803 -17.867 1.00 83.38 72 PHE A C 1
ATOM 603 O O . PHE A 1 72 ? -5.673 -1.637 -19.030 1.00 83.38 72 PHE A O 1
ATOM 610 N N . ALA A 1 73 ? -5.154 -1.882 -16.861 1.00 83.19 73 ALA A N 1
ATOM 611 C CA . ALA A 1 73 ? -3.706 -1.856 -17.054 1.00 83.19 73 ALA A CA 1
ATOM 612 C C . ALA A 1 73 ? -3.233 -2.984 -17.987 1.00 83.19 73 ALA A C 1
ATOM 614 O O . ALA A 1 73 ? -2.478 -2.740 -18.927 1.00 83.19 73 ALA A O 1
ATOM 615 N N . LEU A 1 74 ? -3.731 -4.208 -17.779 1.00 84.12 74 LEU A N 1
ATOM 616 C CA . LEU A 1 74 ? -3.410 -5.353 -18.629 1.00 84.12 74 LEU A CA 1
ATOM 617 C C . LEU A 1 74 ? -3.922 -5.163 -20.066 1.00 84.12 74 LEU A C 1
ATOM 619 O O . LEU A 1 74 ? -3.224 -5.518 -21.011 1.00 84.12 74 LEU A O 1
ATOM 623 N N . MET A 1 75 ? -5.104 -4.567 -20.247 1.00 85.88 75 MET A N 1
ATOM 624 C CA . MET A 1 75 ? -5.651 -4.249 -21.570 1.00 85.88 75 MET A CA 1
ATOM 625 C C . MET A 1 75 ? -4.780 -3.248 -22.330 1.00 85.88 75 MET A C 1
ATOM 627 O O . MET A 1 75 ? -4.581 -3.436 -23.527 1.00 85.88 75 MET A O 1
ATOM 631 N N . ILE A 1 76 ? -4.234 -2.224 -21.663 1.00 83.81 76 ILE A N 1
ATOM 632 C CA . ILE A 1 76 ? -3.307 -1.268 -22.292 1.00 83.81 76 ILE A CA 1
ATOM 633 C C . ILE A 1 76 ? -2.053 -1.998 -22.784 1.00 83.81 76 ILE A C 1
ATOM 635 O O . ILE A 1 76 ? -1.681 -1.848 -23.947 1.00 83.81 76 ILE A O 1
ATOM 639 N N . ILE A 1 77 ? -1.449 -2.841 -21.936 1.00 83.50 77 ILE A N 1
ATOM 640 C CA . ILE A 1 77 ? -0.270 -3.639 -22.310 1.00 83.50 77 ILE A CA 1
ATOM 641 C C . ILE A 1 77 ? -0.598 -4.533 -23.509 1.00 83.50 77 ILE A C 1
ATOM 643 O O . ILE A 1 77 ? 0.101 -4.489 -24.517 1.00 83.50 77 ILE A O 1
ATOM 647 N N . MET A 1 78 ? -1.681 -5.309 -23.430 1.00 83.31 78 MET A N 1
ATOM 648 C CA . MET A 1 78 ? -2.074 -6.231 -24.497 1.00 83.31 78 MET A CA 1
ATOM 649 C C . MET A 1 78 ? -2.385 -5.501 -25.804 1.00 83.31 78 MET A C 1
ATOM 651 O O . MET A 1 78 ? -1.973 -5.963 -26.862 1.00 83.31 78 MET A O 1
ATOM 655 N N . SER A 1 79 ? -3.062 -4.352 -25.751 1.00 84.50 79 SER A N 1
ATOM 656 C CA . SER A 1 79 ? -3.355 -3.544 -26.939 1.00 84.50 79 SER A CA 1
ATOM 657 C C . SER A 1 79 ? -2.079 -3.059 -27.624 1.00 84.50 79 SER A C 1
ATOM 659 O O . SER A 1 79 ? -2.010 -3.061 -28.851 1.00 84.50 79 SER A O 1
ATOM 661 N N . VAL A 1 80 ? -1.072 -2.655 -26.848 1.00 83.25 80 VAL A N 1
ATOM 662 C CA . VAL A 1 80 ? 0.216 -2.182 -27.373 1.00 83.25 80 VAL A CA 1
ATOM 663 C C . VAL A 1 80 ? 1.028 -3.344 -27.936 1.00 83.25 80 VAL A C 1
ATOM 665 O O . VAL A 1 80 ? 1.549 -3.232 -29.039 1.00 83.25 80 VAL A O 1
ATOM 668 N N . VAL A 1 81 ? 1.063 -4.488 -27.247 1.00 81.75 81 VAL A N 1
ATOM 669 C CA . VAL A 1 81 ? 1.726 -5.710 -27.736 1.00 81.75 81 VAL A CA 1
ATOM 670 C C . VAL A 1 81 ? 1.095 -6.202 -29.043 1.00 81.75 81 VAL A C 1
ATOM 672 O O . VAL A 1 81 ? 1.817 -6.503 -29.987 1.00 81.75 81 VAL A O 1
ATOM 675 N N . ILE A 1 82 ? -0.239 -6.243 -29.133 1.00 83.00 82 ILE A N 1
ATOM 676 C CA . ILE A 1 82 ? -0.953 -6.639 -30.359 1.00 83.00 82 ILE A CA 1
ATOM 677 C C . ILE A 1 82 ? -0.664 -5.658 -31.498 1.00 83.00 82 ILE A C 1
ATOM 679 O O . ILE A 1 82 ? -0.422 -6.090 -32.622 1.00 83.00 82 ILE A O 1
ATOM 683 N N . TYR A 1 83 ? -0.670 -4.350 -31.218 1.00 80.56 83 TYR A N 1
ATOM 684 C CA . TYR A 1 83 ? -0.328 -3.335 -32.213 1.00 80.56 83 TYR A CA 1
ATOM 685 C C . TYR A 1 83 ? 1.099 -3.518 -32.735 1.00 80.56 83 TYR A C 1
ATOM 687 O O . TYR A 1 83 ? 1.300 -3.485 -33.944 1.00 80.56 83 TYR A O 1
ATOM 695 N N . ILE A 1 84 ? 2.067 -3.767 -31.845 1.00 76.31 84 ILE A N 1
ATOM 696 C CA . ILE A 1 84 ? 3.451 -4.055 -32.237 1.00 76.31 84 ILE A CA 1
ATOM 697 C C . ILE A 1 84 ? 3.479 -5.285 -33.149 1.00 76.31 84 ILE A C 1
ATOM 699 O O . ILE A 1 84 ? 3.949 -5.166 -34.268 1.00 76.31 84 ILE A O 1
ATOM 703 N N . ILE A 1 85 ? 2.885 -6.416 -32.750 1.00 75.31 85 ILE A N 1
ATOM 704 C CA . ILE A 1 85 ? 2.870 -7.644 -33.571 1.00 75.31 85 ILE A CA 1
ATOM 705 C C . ILE A 1 85 ? 2.260 -7.408 -34.966 1.00 75.31 85 ILE A C 1
ATOM 707 O O . ILE A 1 85 ? 2.776 -7.919 -35.952 1.00 75.31 85 ILE A O 1
ATOM 711 N N . LEU A 1 86 ? 1.167 -6.643 -35.068 1.00 74.94 86 LEU A N 1
ATOM 712 C CA . LEU A 1 86 ? 0.475 -6.405 -36.344 1.00 74.94 86 LEU A CA 1
ATOM 713 C C . LEU A 1 86 ? 1.172 -5.382 -37.254 1.00 74.94 86 LEU A C 1
ATOM 715 O O . LEU A 1 86 ? 0.999 -5.441 -38.471 1.00 74.94 86 LEU A O 1
ATOM 719 N N . VAL A 1 87 ? 1.887 -4.409 -36.683 1.00 69.06 87 VAL A N 1
ATOM 720 C CA . VAL A 1 87 ? 2.499 -3.293 -37.429 1.00 69.06 87 VAL A CA 1
ATOM 721 C C . VAL A 1 87 ? 3.980 -3.537 -37.729 1.00 69.06 87 VAL A C 1
ATOM 723 O O . VAL A 1 87 ? 4.471 -3.051 -38.751 1.00 69.06 87 VAL A O 1
ATOM 726 N N . ASP A 1 88 ? 4.673 -4.312 -36.891 1.00 62.03 88 ASP A N 1
ATOM 727 C CA . ASP A 1 88 ? 6.082 -4.688 -37.072 1.00 62.03 88 ASP A CA 1
ATOM 728 C C . ASP A 1 88 ? 6.288 -5.490 -38.370 1.00 62.03 88 ASP A C 1
ATOM 730 O O . ASP A 1 88 ? 7.183 -5.176 -39.152 1.00 62.03 88 ASP A O 1
ATOM 734 N N . ASP A 1 89 ? 5.355 -6.395 -38.696 1.00 58.75 89 ASP A N 1
ATOM 735 C CA . ASP A 1 89 ? 5.348 -7.151 -39.961 1.00 58.75 89 ASP A CA 1
ATOM 736 C C . ASP A 1 89 ? 5.124 -6.271 -41.216 1.00 58.75 89 ASP A C 1
ATOM 738 O O . ASP A 1 89 ? 5.350 -6.733 -42.337 1.00 58.75 89 ASP A O 1
ATOM 742 N N . LEU A 1 90 ? 4.673 -5.013 -41.070 1.00 57.81 90 LEU A N 1
ATOM 743 C CA . LEU A 1 90 ? 4.181 -4.197 -42.191 1.00 57.81 90 LEU A CA 1
ATOM 744 C C . LEU A 1 90 ? 5.036 -2.963 -42.529 1.00 57.81 90 LEU A C 1
ATOM 746 O O . LEU A 1 90 ? 5.085 -2.584 -43.699 1.00 57.81 90 LEU A O 1
ATOM 750 N N . MET A 1 91 ? 5.660 -2.294 -41.549 1.00 59.09 91 MET A N 1
ATOM 751 C CA . MET A 1 91 ? 6.150 -0.913 -41.752 1.00 59.09 91 MET A CA 1
ATOM 752 C C . MET A 1 91 ? 7.648 -0.677 -41.489 1.00 59.09 91 MET A C 1
ATOM 754 O O . MET A 1 91 ? 8.162 0.338 -41.951 1.00 59.09 91 MET A O 1
ATOM 758 N N . GLY A 1 92 ? 8.381 -1.564 -40.805 1.00 59.31 92 GLY A N 1
ATOM 759 C CA . GLY A 1 92 ? 9.843 -1.434 -40.631 1.00 59.31 92 GLY A CA 1
ATOM 760 C C . GLY A 1 92 ? 10.331 -0.146 -39.935 1.00 59.31 92 GLY A C 1
ATOM 761 O O . GLY A 1 92 ? 11.510 0.196 -40.032 1.00 59.31 92 GLY A O 1
ATOM 762 N N . ILE A 1 93 ? 9.445 0.593 -39.254 1.00 63.66 93 ILE A N 1
ATOM 763 C CA . ILE A 1 93 ? 9.774 1.826 -38.524 1.00 63.66 93 ILE A CA 1
ATOM 764 C C . ILE A 1 93 ? 9.968 1.491 -37.040 1.00 63.66 93 ILE A C 1
ATOM 766 O O . ILE A 1 93 ? 9.084 0.921 -36.403 1.00 63.66 93 ILE A O 1
ATOM 770 N N . ASN A 1 94 ? 11.096 1.916 -36.467 1.00 67.25 94 ASN A N 1
ATOM 771 C CA . ASN A 1 94 ? 11.472 1.707 -35.064 1.00 67.25 94 ASN A CA 1
ATOM 772 C C . ASN A 1 94 ? 10.702 2.637 -34.085 1.00 67.25 94 ASN A C 1
ATOM 774 O O . ASN A 1 94 ? 11.292 3.394 -33.320 1.00 67.25 94 ASN A O 1
ATOM 778 N N . ILE A 1 95 ? 9.363 2.650 -34.154 1.00 69.50 95 ILE A N 1
ATOM 779 C CA . ILE A 1 95 ? 8.479 3.423 -33.246 1.00 69.50 95 ILE A CA 1
ATOM 780 C C . ILE A 1 95 ? 8.087 2.613 -31.997 1.00 69.50 95 ILE A C 1
ATOM 782 O O . ILE A 1 95 ? 7.443 3.144 -31.088 1.00 69.50 95 ILE A O 1
ATOM 786 N N . TYR A 1 96 ? 8.435 1.322 -31.957 1.00 72.88 96 TYR A N 1
ATOM 787 C CA . TYR A 1 96 ? 7.973 0.389 -30.930 1.00 72.88 96 TYR A CA 1
ATOM 788 C C . TYR A 1 96 ? 8.521 0.736 -29.538 1.00 72.88 96 TYR A C 1
ATOM 790 O O . TYR A 1 96 ? 7.778 0.638 -28.564 1.00 72.88 96 TYR A O 1
ATOM 798 N N . GLU A 1 97 ? 9.768 1.209 -29.435 1.00 73.19 97 GLU A N 1
ATOM 799 C CA . GLU A 1 97 ? 10.392 1.573 -28.150 1.00 73.19 97 GLU A CA 1
ATOM 800 C C . GLU A 1 97 ? 9.673 2.751 -27.490 1.00 73.19 97 GLU A C 1
ATOM 802 O O . GLU A 1 97 ? 9.326 2.697 -26.308 1.00 73.19 97 GLU A O 1
ATOM 807 N N . LEU A 1 98 ? 9.366 3.787 -28.277 1.00 76.88 98 LEU A N 1
ATOM 808 C CA . LEU A 1 98 ? 8.643 4.963 -27.801 1.00 76.88 98 LEU A CA 1
ATOM 809 C C . LEU A 1 98 ? 7.218 4.600 -27.367 1.00 76.88 98 LEU A C 1
ATOM 811 O O . LEU A 1 98 ? 6.769 5.018 -26.300 1.00 76.88 98 LEU A O 1
ATOM 815 N N . LEU A 1 99 ? 6.508 3.798 -28.168 1.00 79.94 99 LEU A N 1
ATOM 816 C CA . LEU A 1 99 ? 5.140 3.389 -27.851 1.00 79.94 99 LEU A CA 1
ATOM 817 C C . LEU A 1 99 ? 5.084 2.518 -26.587 1.00 79.94 99 LEU A C 1
ATOM 819 O O . LEU A 1 99 ? 4.203 2.711 -25.747 1.00 79.94 99 LEU A O 1
ATOM 823 N N . LEU A 1 100 ? 6.036 1.594 -26.431 1.00 81.12 100 LEU A N 1
ATOM 824 C CA . LEU A 1 100 ? 6.135 0.736 -25.254 1.00 81.12 100 LEU A CA 1
ATOM 825 C C . LEU A 1 100 ? 6.483 1.543 -23.996 1.00 81.12 100 LEU A C 1
ATOM 827 O O . LEU A 1 100 ? 5.878 1.311 -22.951 1.00 81.12 100 LEU A O 1
ATOM 831 N N . SER A 1 101 ? 7.390 2.520 -24.103 1.00 79.31 101 SER A N 1
ATOM 832 C CA . SER A 1 101 ? 7.751 3.423 -23.002 1.00 79.31 101 SER A CA 1
ATOM 833 C C . SER A 1 101 ? 6.555 4.262 -22.534 1.00 79.31 101 SER A C 1
ATOM 835 O O . SER A 1 101 ? 6.228 4.283 -21.344 1.00 79.31 101 SER A O 1
ATOM 837 N N . VAL A 1 102 ? 5.809 4.865 -23.468 1.00 83.50 102 VAL A N 1
ATOM 838 C CA . VAL A 1 102 ? 4.594 5.636 -23.147 1.00 83.50 102 VAL A CA 1
ATOM 839 C C . VAL A 1 102 ? 3.521 4.746 -22.512 1.00 83.50 102 VAL A C 1
ATOM 841 O O . VAL A 1 102 ? 2.898 5.131 -21.520 1.00 83.50 102 VAL A O 1
ATOM 844 N N . ALA A 1 103 ? 3.315 3.539 -23.042 1.00 85.00 103 ALA A N 1
ATOM 845 C CA . ALA A 1 103 ? 2.363 2.582 -22.486 1.00 85.00 103 ALA A CA 1
ATOM 846 C C . ALA A 1 103 ? 2.747 2.132 -21.070 1.00 85.00 103 ALA A C 1
ATOM 848 O O . ALA A 1 103 ? 1.889 2.082 -20.185 1.00 85.00 103 ALA A O 1
ATOM 849 N N . ALA A 1 104 ? 4.030 1.845 -20.843 1.00 84.12 104 ALA A N 1
ATOM 850 C CA . ALA A 1 104 ? 4.554 1.474 -19.536 1.00 84.12 104 ALA A CA 1
ATOM 851 C C . ALA A 1 104 ? 4.367 2.607 -18.520 1.00 84.12 104 ALA A C 1
ATOM 853 O O . ALA A 1 104 ? 3.895 2.350 -17.412 1.00 84.12 104 ALA A O 1
ATOM 854 N N . LEU A 1 105 ? 4.641 3.858 -18.908 1.00 86.94 105 LEU A N 1
ATOM 855 C CA . LEU A 1 105 ? 4.439 5.030 -18.055 1.00 86.94 105 LEU A CA 1
ATOM 856 C C . LEU A 1 105 ? 2.963 5.217 -17.671 1.00 86.94 105 LEU A C 1
ATOM 858 O O . LEU A 1 105 ? 2.653 5.458 -16.503 1.00 86.94 105 LEU A O 1
ATOM 862 N N . LEU A 1 106 ? 2.042 5.055 -18.628 1.00 86.81 106 LEU A N 1
ATOM 863 C CA . LEU A 1 106 ? 0.600 5.131 -18.369 1.00 86.81 106 LEU A CA 1
ATOM 864 C C . LEU A 1 106 ? 0.136 4.043 -17.398 1.00 86.81 106 LEU A C 1
ATOM 866 O O . LEU A 1 106 ? -0.579 4.331 -16.435 1.00 86.81 106 LEU A O 1
ATOM 870 N N . VAL A 1 107 ? 0.555 2.798 -17.628 1.00 87.69 107 VAL A N 1
ATOM 871 C CA . VAL A 1 107 ? 0.212 1.669 -16.758 1.00 87.69 107 VAL A CA 1
ATOM 872 C C . VAL A 1 107 ? 0.773 1.880 -15.356 1.00 87.69 107 VAL A C 1
ATOM 874 O O . VAL A 1 107 ? 0.039 1.728 -14.378 1.00 87.69 107 VAL A O 1
ATOM 877 N N . LEU A 1 108 ? 2.039 2.282 -15.250 1.00 87.25 108 LEU A N 1
ATOM 878 C CA . LEU A 1 108 ? 2.699 2.549 -13.977 1.00 87.25 108 LEU A CA 1
ATOM 879 C C . LEU A 1 108 ? 1.995 3.669 -13.204 1.00 87.25 108 LEU A C 1
ATOM 881 O O . LEU A 1 108 ? 1.749 3.513 -12.010 1.00 87.25 108 LEU A O 1
ATOM 885 N N . GLY A 1 109 ? 1.598 4.752 -13.879 1.00 86.62 109 GLY A N 1
ATOM 886 C CA . GLY A 1 109 ? 0.846 5.848 -13.267 1.00 86.62 109 GLY A CA 1
ATOM 887 C C . GLY A 1 109 ? -0.523 5.410 -12.738 1.00 86.62 109 GLY A C 1
ATOM 888 O O . GLY A 1 109 ? -0.867 5.708 -11.593 1.00 86.62 109 GLY A O 1
ATOM 889 N N . ILE A 1 110 ? -1.291 4.649 -13.527 1.00 86.19 110 ILE A N 1
ATOM 890 C CA . ILE A 1 110 ? -2.608 4.131 -13.110 1.00 86.19 110 ILE A CA 1
ATOM 891 C C . ILE A 1 110 ? -2.468 3.194 -11.908 1.00 86.19 110 ILE A C 1
ATOM 893 O O . ILE A 1 110 ? -3.210 3.318 -10.927 1.00 86.19 110 ILE A O 1
ATOM 897 N N . VAL A 1 111 ? -1.520 2.257 -11.981 1.00 86.75 111 VAL A N 1
ATOM 898 C CA . VAL A 1 111 ? -1.266 1.300 -10.902 1.00 86.75 111 VAL A CA 1
ATOM 899 C C . VAL A 1 111 ? -0.804 2.039 -9.648 1.00 86.75 111 VAL A C 1
ATOM 901 O O . VAL A 1 111 ? -1.363 1.771 -8.587 1.00 86.75 111 VAL A O 1
ATOM 904 N N . SER A 1 112 ? 0.111 3.010 -9.767 1.00 88.56 112 SER A N 1
ATOM 905 C CA . SER A 1 112 ? 0.592 3.811 -8.633 1.00 88.56 112 SER A CA 1
ATOM 906 C C . SER A 1 112 ? -0.540 4.539 -7.929 1.00 88.56 112 SER A C 1
ATOM 908 O O . SER A 1 112 ? -0.743 4.338 -6.735 1.00 88.56 112 SER A O 1
ATOM 910 N N . ILE A 1 113 ? -1.353 5.305 -8.665 1.00 87.50 113 ILE A N 1
ATOM 911 C CA . ILE A 1 113 ? -2.480 6.038 -8.073 1.00 87.50 113 ILE A CA 1
ATOM 912 C C . ILE A 1 113 ? -3.388 5.070 -7.307 1.00 87.50 113 ILE A C 1
ATOM 914 O O . ILE A 1 113 ? -3.820 5.357 -6.186 1.00 87.50 113 ILE A O 1
ATOM 918 N N . MET A 1 114 ? -3.648 3.889 -7.866 1.00 84.81 114 MET A N 1
ATOM 919 C CA . MET A 1 114 ? -4.468 2.899 -7.184 1.00 84.81 114 MET A CA 1
ATOM 920 C C . MET A 1 114 ? -3.821 2.326 -5.923 1.00 84.81 114 MET A C 1
ATOM 922 O O . MET A 1 114 ? -4.473 2.269 -4.874 1.00 84.81 114 MET A O 1
ATOM 926 N N . THR A 1 115 ? -2.564 1.898 -5.993 1.00 83.50 115 THR A N 1
ATOM 927 C CA . THR A 1 115 ? -1.894 1.205 -4.885 1.00 83.50 115 THR A CA 1
ATOM 928 C C . THR A 1 115 ? -1.385 2.144 -3.802 1.00 83.50 115 THR A C 1
ATOM 930 O O . THR A 1 115 ? -1.426 1.779 -2.628 1.00 83.50 115 THR A O 1
ATOM 933 N N . ASN A 1 116 ? -0.946 3.343 -4.171 1.00 88.81 116 ASN A N 1
ATOM 934 C CA . ASN A 1 116 ? -0.230 4.270 -3.299 1.00 88.81 116 ASN A CA 1
ATOM 935 C C . ASN A 1 116 ? -1.102 5.436 -2.826 1.00 88.81 116 ASN A C 1
ATOM 937 O O . ASN A 1 116 ? -0.816 5.997 -1.774 1.00 88.81 116 ASN A O 1
ATOM 941 N N . VAL A 1 117 ? -2.194 5.770 -3.526 1.00 86.62 117 VAL A N 1
ATOM 942 C CA . VAL A 1 117 ? -3.116 6.849 -3.117 1.00 86.62 117 VAL A CA 1
ATOM 943 C C . VAL A 1 117 ? -4.456 6.277 -2.671 1.00 86.62 117 VAL A C 1
ATOM 945 O O . VAL A 1 117 ? -4.875 6.428 -1.520 1.00 86.62 117 VAL A O 1
ATOM 948 N N . VAL A 1 118 ? -5.139 5.587 -3.578 1.00 83.94 118 VAL A N 1
ATOM 949 C CA . VAL A 1 118 ? -6.531 5.173 -3.394 1.00 83.94 118 VAL A CA 1
ATOM 950 C C . VAL A 1 118 ? -6.666 4.103 -2.314 1.00 83.94 118 VAL A C 1
ATOM 952 O O . VAL A 1 118 ? -7.483 4.252 -1.398 1.00 83.94 118 VAL A O 1
ATOM 955 N N . ILE A 1 119 ? -5.867 3.036 -2.389 1.00 81.75 119 ILE A N 1
ATOM 956 C CA . ILE A 1 119 ? -5.895 1.957 -1.396 1.00 81.75 119 ILE A CA 1
ATOM 957 C C . ILE A 1 119 ? -5.586 2.497 0.011 1.00 81.75 119 ILE A C 1
ATOM 959 O O . ILE A 1 119 ? -6.389 2.269 0.919 1.00 81.75 119 ILE A O 1
ATOM 963 N N . PRO A 1 120 ? -4.513 3.281 0.228 1.00 85.94 120 PRO A N 1
ATOM 964 C CA . PRO A 1 120 ? -4.204 3.775 1.560 1.00 85.94 120 PRO A CA 1
ATOM 965 C C . PRO A 1 120 ? -5.281 4.697 2.141 1.00 85.94 120 PRO A C 1
ATOM 967 O O . PRO A 1 120 ? -5.627 4.583 3.322 1.00 85.94 120 PRO A O 1
ATOM 970 N N . ILE A 1 121 ? -5.865 5.575 1.319 1.00 82.44 121 ILE A N 1
ATOM 971 C CA . ILE A 1 121 ? -6.968 6.445 1.749 1.00 82.44 121 ILE A CA 1
ATOM 972 C C . ILE A 1 121 ? -8.190 5.615 2.128 1.00 82.44 121 ILE A C 1
ATOM 974 O O . ILE A 1 121 ? -8.797 5.836 3.171 1.00 82.44 121 ILE A O 1
ATOM 978 N N . THR A 1 122 ? -8.580 4.657 1.299 1.00 75.75 122 THR A N 1
ATOM 979 C CA . THR A 1 122 ? -9.815 3.902 1.534 1.00 75.75 122 THR A CA 1
ATOM 980 C C . THR A 1 122 ? -9.702 2.940 2.714 1.00 75.75 122 THR A C 1
ATOM 982 O O . THR A 1 122 ? -10.683 2.782 3.450 1.00 75.75 122 THR A O 1
ATOM 985 N N . LEU A 1 123 ? -8.523 2.348 2.916 1.00 77.88 123 LEU A N 1
ATOM 986 C CA . LEU A 1 123 ? -8.258 1.339 3.936 1.00 77.88 123 LEU A CA 1
ATOM 987 C C . LEU A 1 123 ? -7.920 1.938 5.305 1.00 77.88 123 LEU A C 1
ATOM 989 O O . LEU A 1 123 ? -8.510 1.540 6.310 1.00 77.88 123 LEU A O 1
ATOM 993 N N . TYR A 1 124 ? -6.987 2.890 5.363 1.00 84.50 124 TYR A N 1
ATOM 994 C CA . TYR A 1 124 ? -6.420 3.341 6.638 1.00 84.50 124 TYR A CA 1
ATOM 995 C C . TYR A 1 124 ? -7.085 4.603 7.183 1.00 84.50 124 TYR A C 1
ATOM 997 O O . TYR A 1 124 ? -7.282 4.713 8.394 1.00 84.50 124 TYR A O 1
ATOM 1005 N N . TYR A 1 125 ? -7.500 5.534 6.316 1.00 83.25 125 TYR A N 1
ATOM 1006 C CA . TYR A 1 125 ? -8.153 6.779 6.746 1.00 83.25 125 TYR A CA 1
ATOM 1007 C C . TYR A 1 125 ? -9.327 6.563 7.714 1.00 83.25 125 TYR A C 1
ATOM 1009 O O . TYR A 1 125 ? -9.435 7.318 8.683 1.00 83.25 125 TYR A O 1
ATOM 1017 N N . PRO A 1 126 ? -10.211 5.567 7.508 1.00 74.06 126 PRO A N 1
ATOM 1018 C CA . PRO A 1 126 ? -11.336 5.362 8.411 1.00 74.06 126 PRO A CA 1
ATOM 1019 C C . PRO A 1 126 ? -10.962 4.778 9.777 1.00 74.06 126 PRO A C 1
ATOM 1021 O O . PRO A 1 126 ? -11.733 4.905 10.722 1.00 74.06 126 PRO A O 1
ATOM 1024 N N . ILE A 1 127 ? -9.814 4.106 9.873 1.00 79.88 127 ILE A N 1
ATOM 1025 C CA . ILE A 1 127 ? -9.289 3.550 11.127 1.00 79.88 127 ILE A CA 1
ATOM 1026 C C . ILE A 1 127 ? -8.604 4.663 11.935 1.00 79.88 127 ILE A C 1
ATOM 1028 O O . ILE A 1 127 ? -8.532 4.606 13.160 1.00 79.88 127 ILE A O 1
ATOM 1032 N N . PHE A 1 128 ? -8.115 5.701 11.254 1.00 81.75 128 PHE A N 1
ATOM 1033 C CA . PHE A 1 128 ? -7.424 6.822 11.873 1.00 81.75 128 PHE A CA 1
ATOM 1034 C C . PHE A 1 128 ? -8.367 7.806 12.564 1.00 81.75 128 PHE A C 1
ATOM 1036 O O . PHE A 1 128 ? -9.112 8.567 11.939 1.00 81.75 128 PHE A O 1
ATOM 1043 N N . GLU A 1 129 ? -8.256 7.851 13.886 1.00 79.50 129 GLU A N 1
ATOM 1044 C CA . GLU A 1 129 ? -9.038 8.730 14.751 1.00 79.50 129 GLU A CA 1
ATOM 1045 C C . GLU A 1 129 ? -8.378 10.103 14.904 1.00 79.50 129 GLU A C 1
ATOM 1047 O O . GLU A 1 129 ? -9.053 11.140 14.903 1.00 79.50 129 GLU A O 1
ATOM 1052 N N . THR A 1 130 ? -7.047 10.134 15.015 1.00 85.81 130 THR A N 1
ATOM 1053 C CA . THR A 1 130 ? -6.314 11.366 15.322 1.00 85.81 130 THR A CA 1
ATOM 1054 C C . THR A 1 130 ? -5.910 12.120 14.058 1.00 85.81 130 THR A C 1
ATOM 1056 O O . THR A 1 130 ? -5.689 11.547 12.990 1.00 85.81 130 THR A O 1
ATOM 1059 N N . LYS A 1 131 ? -5.774 13.449 14.172 1.00 87.44 131 LYS A N 1
ATOM 1060 C CA . LYS A 1 131 ? -5.246 14.280 13.076 1.00 87.44 131 LYS A CA 1
ATOM 1061 C C . LYS A 1 131 ? -3.824 13.858 12.692 1.00 87.44 131 LYS A C 1
ATOM 1063 O O . LYS A 1 131 ? -3.503 13.834 11.514 1.00 87.44 131 LYS A O 1
ATOM 1068 N N . PHE A 1 132 ? -3.012 13.488 13.681 1.00 89.19 132 PHE A N 1
ATOM 1069 C CA . PHE A 1 132 ? -1.631 13.054 13.485 1.00 89.19 132 PHE A CA 1
ATOM 1070 C C . PHE A 1 132 ? -1.536 11.794 12.614 1.00 89.19 132 PHE A C 1
ATOM 1072 O O . PHE A 1 132 ? -0.800 11.788 11.636 1.00 89.19 132 PHE A O 1
ATOM 1079 N N . GLN A 1 133 ? -2.359 10.773 12.878 1.00 91.00 133 GLN A N 1
ATOM 1080 C CA . GLN A 1 133 ? -2.415 9.557 12.055 1.00 91.00 133 GLN A CA 1
ATOM 1081 C C . GLN A 1 133 ? -2.763 9.856 10.585 1.00 91.00 133 GLN A C 1
ATOM 1083 O O . GLN A 1 133 ? -2.155 9.310 9.667 1.00 91.00 133 GLN A O 1
ATOM 1088 N N . LYS A 1 134 ? -3.708 10.775 10.354 1.00 90.62 134 LYS A N 1
ATOM 1089 C CA . LYS A 1 134 ? -4.100 11.206 9.002 1.00 90.62 134 LYS A CA 1
ATOM 1090 C C . LYS A 1 134 ? -3.001 12.001 8.292 1.00 90.62 134 LYS A C 1
ATOM 1092 O O . LYS A 1 134 ? -2.867 11.884 7.080 1.00 90.62 134 LYS A O 1
ATOM 1097 N N . ILE A 1 135 ? -2.213 12.781 9.034 1.00 93.31 135 ILE A N 1
ATOM 1098 C CA . ILE A 1 135 ? -1.040 13.483 8.496 1.00 93.31 135 ILE A CA 1
ATOM 1099 C C . ILE A 1 135 ? 0.037 12.476 8.083 1.00 93.31 135 ILE A C 1
ATOM 1101 O O . ILE A 1 135 ? 0.575 12.605 6.990 1.00 93.31 135 ILE A O 1
ATOM 1105 N N . ILE A 1 136 ? 0.305 11.446 8.896 1.00 95.25 136 ILE A N 1
ATOM 1106 C CA . ILE A 1 136 ? 1.262 10.385 8.538 1.00 95.25 136 ILE A CA 1
ATOM 1107 C C . ILE A 1 136 ? 0.823 9.670 7.255 1.00 95.25 136 ILE A C 1
ATOM 1109 O O . ILE A 1 136 ? 1.652 9.428 6.380 1.00 95.25 136 ILE A O 1
ATOM 1113 N N . LEU A 1 137 ? -0.474 9.379 7.106 1.00 94.12 137 LEU A N 1
ATOM 1114 C CA . LEU A 1 137 ? -1.017 8.818 5.867 1.00 94.12 137 LEU A CA 1
ATOM 1115 C C . LEU A 1 137 ? -0.730 9.718 4.664 1.00 94.12 137 LEU A C 1
ATOM 1117 O O . LEU A 1 137 ? -0.163 9.255 3.682 1.00 94.12 137 LEU A O 1
ATOM 1121 N N . ALA A 1 138 ? -1.091 11.000 4.750 1.00 93.81 138 ALA A N 1
ATOM 1122 C CA . ALA A 1 138 ? -0.868 11.950 3.664 1.00 93.81 138 ALA A CA 1
ATOM 1123 C C . ALA A 1 138 ? 0.622 12.075 3.312 1.00 93.81 138 ALA A C 1
ATOM 1125 O O . ALA A 1 138 ? 0.977 12.058 2.138 1.00 93.81 138 ALA A O 1
ATOM 1126 N N . LEU A 1 139 ? 1.493 12.130 4.323 1.00 94.25 139 LEU A N 1
ATOM 1127 C CA . LEU A 1 139 ? 2.939 12.187 4.136 1.00 94.25 139 LEU A CA 1
ATOM 1128 C C . LEU A 1 139 ? 3.469 10.930 3.429 1.00 94.25 139 LEU A C 1
ATOM 1130 O O . LEU A 1 139 ? 4.281 11.041 2.517 1.00 94.25 139 LEU A O 1
ATOM 1134 N N . THR A 1 140 ? 2.976 9.750 3.811 1.00 94.12 140 THR A N 1
ATOM 1135 C CA . THR A 1 140 ? 3.351 8.471 3.184 1.00 94.12 140 THR A CA 1
ATOM 1136 C C . THR A 1 140 ? 2.976 8.451 1.707 1.00 94.12 140 THR A C 1
ATOM 1138 O O . THR A 1 140 ? 3.802 8.080 0.876 1.00 94.12 140 THR A O 1
ATOM 1141 N N . ILE A 1 141 ? 1.764 8.905 1.374 1.00 94.00 141 ILE A N 1
ATOM 1142 C CA . ILE A 1 141 ? 1.292 8.998 -0.012 1.00 94.00 141 ILE A CA 1
ATOM 1143 C C . ILE A 1 141 ? 2.195 9.948 -0.808 1.00 94.00 141 ILE A C 1
ATOM 1145 O O . ILE A 1 141 ? 2.750 9.562 -1.831 1.00 94.00 141 ILE A O 1
ATOM 1149 N N . VAL A 1 142 ? 2.399 11.171 -0.306 1.00 94.31 142 VAL A N 1
ATOM 1150 C CA . VAL A 1 142 ? 3.180 12.205 -1.002 1.00 94.31 142 VAL A CA 1
ATOM 1151 C C . VAL A 1 142 ? 4.620 11.756 -1.248 1.00 94.31 142 VAL A C 1
ATOM 1153 O O . VAL A 1 142 ? 5.115 11.892 -2.363 1.00 94.31 142 VAL A O 1
ATOM 1156 N N . VAL A 1 143 ? 5.293 11.195 -0.241 1.00 93.00 143 VAL A N 1
ATOM 1157 C CA . VAL A 1 143 ? 6.693 10.768 -0.388 1.00 93.00 143 VAL A CA 1
ATOM 1158 C C . VAL A 1 143 ? 6.821 9.576 -1.335 1.00 93.00 143 VAL A C 1
ATOM 1160 O O . VAL A 1 143 ? 7.761 9.539 -2.126 1.00 93.00 143 VAL A O 1
ATOM 1163 N N . THR A 1 144 ? 5.865 8.643 -1.314 1.00 91.38 144 THR A N 1
ATOM 1164 C CA . THR A 1 144 ? 5.874 7.486 -2.223 1.00 91.38 144 THR A CA 1
ATOM 1165 C C . THR A 1 144 ? 5.710 7.922 -3.681 1.00 91.38 144 THR A C 1
ATOM 1167 O O . THR A 1 144 ? 6.458 7.454 -4.536 1.00 91.38 144 THR A O 1
ATOM 1170 N N . GLU A 1 145 ? 4.802 8.861 -3.969 1.00 90.62 145 GLU A N 1
ATOM 1171 C CA . GLU A 1 145 ? 4.612 9.383 -5.332 1.00 90.62 145 GLU A CA 1
ATOM 1172 C C . GLU A 1 145 ? 5.798 10.233 -5.806 1.00 90.62 145 GLU A C 1
ATOM 1174 O O . GLU A 1 145 ? 6.232 10.096 -6.947 1.00 90.62 145 GLU A O 1
ATOM 1179 N N . ILE A 1 146 ? 6.378 11.073 -4.938 1.00 90.44 146 ILE A N 1
ATOM 1180 C CA . ILE A 1 146 ? 7.587 11.845 -5.280 1.00 90.44 146 ILE A CA 1
ATOM 1181 C C . ILE A 1 146 ? 8.738 10.903 -5.635 1.00 90.44 146 ILE A C 1
ATOM 1183 O O . ILE A 1 146 ? 9.438 11.132 -6.623 1.00 90.44 146 ILE A O 1
ATOM 1187 N N . LYS A 1 147 ? 8.928 9.841 -4.843 1.00 89.31 147 LYS A N 1
ATOM 1188 C CA . LYS A 1 147 ? 9.956 8.841 -5.115 1.00 89.31 147 LYS A CA 1
ATOM 1189 C C . LYS A 1 147 ? 9.711 8.154 -6.459 1.00 89.31 147 LYS A C 1
ATOM 1191 O O . LYS A 1 147 ? 10.635 8.078 -7.258 1.00 89.31 147 LYS A O 1
ATOM 1196 N N . LEU A 1 148 ? 8.480 7.710 -6.723 1.00 88.31 148 LEU A N 1
ATOM 1197 C CA . LEU A 1 148 ? 8.141 7.070 -7.992 1.00 88.31 148 LEU A CA 1
ATOM 1198 C C . LEU A 1 148 ? 8.433 7.987 -9.185 1.00 88.31 148 LEU A C 1
ATOM 1200 O O . LEU A 1 148 ? 9.031 7.540 -10.158 1.00 88.31 148 LEU A O 1
ATOM 1204 N N . LEU A 1 149 ? 8.042 9.263 -9.108 1.00 87.44 149 LEU A N 1
ATOM 1205 C CA . LEU A 1 149 ? 8.331 10.230 -10.167 1.00 87.44 149 LEU A CA 1
ATOM 1206 C C . LEU A 1 149 ? 9.841 10.367 -10.391 1.00 87.44 149 LEU A C 1
ATOM 1208 O O . LEU A 1 149 ? 10.279 10.314 -11.536 1.00 87.44 149 LEU A O 1
ATOM 1212 N N . LYS A 1 150 ? 10.647 10.481 -9.327 1.00 85.75 150 LYS A N 1
ATOM 1213 C CA . LYS A 1 150 ? 12.112 10.520 -9.462 1.00 85.75 150 LYS A CA 1
ATOM 1214 C C . LYS A 1 150 ? 12.652 9.261 -10.139 1.00 85.75 150 LYS A C 1
ATOM 1216 O O . LYS A 1 150 ? 13.383 9.392 -11.113 1.00 85.75 150 LYS A O 1
ATOM 1221 N N . ASP A 1 151 ? 12.264 8.080 -9.660 1.00 83.62 151 ASP A N 1
ATOM 1222 C CA . ASP A 1 151 ? 12.745 6.798 -10.190 1.00 83.62 151 ASP A CA 1
ATOM 1223 C C . ASP A 1 151 ? 12.415 6.657 -11.694 1.00 83.62 151 ASP A C 1
ATOM 1225 O O . ASP A 1 151 ? 13.214 6.118 -12.458 1.00 83.62 151 ASP A O 1
ATOM 1229 N N . ILE A 1 152 ? 11.273 7.200 -12.141 1.00 80.81 152 ILE A N 1
ATOM 1230 C CA . ILE A 1 152 ? 10.890 7.269 -13.561 1.00 80.81 152 ILE A CA 1
ATOM 1231 C C . ILE A 1 152 ? 11.803 8.232 -14.335 1.00 80.81 152 ILE A C 1
ATOM 1233 O O . ILE A 1 152 ? 12.386 7.838 -15.343 1.00 80.81 152 ILE A O 1
ATOM 1237 N N . PHE A 1 153 ? 11.934 9.486 -13.892 1.00 76.69 153 PHE A N 1
ATOM 1238 C CA . PHE A 1 153 ? 12.644 10.527 -14.652 1.00 76.69 153 PHE A CA 1
ATOM 1239 C C . PHE A 1 153 ? 14.172 10.383 -14.636 1.00 76.69 153 PHE A C 1
ATOM 1241 O O . PHE A 1 153 ? 14.841 10.875 -15.540 1.00 76.69 153 PHE A O 1
ATOM 1248 N N . GLU A 1 154 ? 14.737 9.714 -13.634 1.00 70.38 154 GLU A N 1
ATOM 1249 C CA . GLU A 1 154 ? 16.184 9.504 -13.509 1.00 70.38 154 GLU A CA 1
ATOM 1250 C C . GLU A 1 154 ? 16.674 8.265 -14.271 1.00 70.38 154 GLU A C 1
ATOM 1252 O O . GLU A 1 154 ? 17.830 8.208 -14.687 1.00 70.38 154 GLU A O 1
ATOM 1257 N N . SER A 1 155 ? 15.784 7.303 -14.547 1.00 56.56 155 SER A N 1
ATOM 1258 C CA . SER A 1 155 ? 16.104 6.125 -15.367 1.00 56.56 155 SER A CA 1
ATOM 1259 C C . SER A 1 155 ? 16.502 6.455 -16.819 1.00 56.56 155 SER A C 1
ATOM 1261 O O . SER A 1 155 ? 17.071 5.602 -17.496 1.00 56.56 155 SER A O 1
ATOM 1263 N N . ASP A 1 156 ? 16.275 7.699 -17.262 1.00 50.22 156 ASP A N 1
ATOM 1264 C CA . ASP A 1 156 ? 16.582 8.204 -18.609 1.00 50.22 156 ASP A CA 1
ATOM 1265 C C . ASP A 1 156 ? 17.859 9.079 -18.658 1.00 50.22 156 ASP A C 1
ATOM 1267 O O . ASP A 1 156 ? 18.332 9.473 -19.727 1.00 50.22 156 ASP A O 1
ATOM 1271 N N . SER A 1 157 ? 18.479 9.393 -17.508 1.00 49.06 157 SER A N 1
ATOM 1272 C CA . SER A 1 157 ? 19.686 10.228 -17.471 1.00 49.06 157 SER A CA 1
ATOM 1273 C C . SER A 1 157 ? 20.963 9.401 -17.660 1.00 49.06 157 SER A C 1
ATOM 1275 O O . SER A 1 157 ? 21.742 9.203 -16.730 1.00 49.06 157 SER A O 1
ATOM 1277 N N . ALA A 1 158 ? 21.249 8.998 -18.900 1.00 48.03 158 ALA A N 1
ATOM 1278 C CA . ALA A 1 158 ? 22.557 8.475 -19.333 1.00 48.03 158 ALA A CA 1
ATOM 1279 C C . ALA A 1 158 ? 23.711 9.518 -19.265 1.00 48.03 158 ALA A C 1
ATOM 1281 O O . ALA A 1 158 ? 24.752 9.350 -19.898 1.00 48.03 158 ALA A O 1
ATOM 1282 N N . LEU A 1 159 ? 23.528 10.617 -18.523 1.00 47.34 159 LEU A N 1
ATOM 1283 C CA . LEU A 1 159 ? 24.392 11.803 -18.495 1.00 47.34 159 LEU A CA 1
ATOM 1284 C C . LEU A 1 159 ? 24.847 12.215 -17.086 1.00 47.34 159 LEU A C 1
ATOM 1286 O O . LEU A 1 159 ? 25.473 13.264 -16.939 1.00 47.34 159 LEU A O 1
ATOM 1290 N N . VAL A 1 160 ? 24.590 11.409 -16.053 1.00 49.75 160 VAL A N 1
ATOM 1291 C CA . VAL A 1 160 ? 25.246 11.609 -14.753 1.00 49.75 160 VAL A CA 1
ATOM 1292 C C . VAL A 1 160 ? 26.606 10.927 -14.827 1.00 49.75 160 VAL A C 1
ATOM 1294 O O . VAL A 1 160 ? 26.701 9.704 -14.942 1.00 49.75 160 VAL A O 1
ATOM 1297 N N . GLY A 1 161 ? 27.670 11.733 -14.842 1.00 50.22 161 GLY A N 1
ATOM 1298 C CA . GLY A 1 161 ? 29.045 11.245 -14.831 1.00 50.22 161 GLY A CA 1
ATOM 1299 C C . GLY A 1 161 ? 29.222 10.195 -13.736 1.00 50.22 161 GLY A C 1
ATOM 1300 O O . GLY A 1 161 ? 28.758 10.380 -12.614 1.00 50.22 161 GLY A O 1
ATOM 1301 N N . SER A 1 162 ? 29.897 9.096 -14.071 1.00 56.25 162 SER A N 1
ATOM 1302 C CA . SER A 1 162 ? 30.001 7.838 -13.310 1.00 56.25 162 SER A CA 1
ATOM 1303 C C . SER A 1 162 ? 30.533 7.934 -11.866 1.00 56.25 162 SER A C 1
ATOM 1305 O O . SER A 1 162 ? 30.757 6.905 -11.235 1.00 56.25 162 SER A O 1
ATOM 1307 N N . ASN A 1 163 ? 30.770 9.140 -11.346 1.00 57.47 163 ASN A N 1
ATOM 1308 C CA . ASN A 1 163 ? 31.467 9.409 -10.094 1.00 57.47 163 ASN A CA 1
ATOM 1309 C C . ASN A 1 163 ? 30.673 10.311 -9.124 1.00 57.47 163 ASN A C 1
ATOM 1311 O O . ASN A 1 163 ? 31.201 10.642 -8.063 1.00 57.47 163 ASN A O 1
ATOM 1315 N N . GLU A 1 164 ? 29.444 10.727 -9.454 1.00 63.62 164 GLU A N 1
ATOM 1316 C CA . GLU A 1 164 ? 28.623 11.558 -8.563 1.00 63.62 164 GLU A CA 1
ATOM 1317 C C . GLU A 1 164 ? 27.652 10.694 -7.744 1.00 63.62 164 GLU A C 1
ATOM 1319 O O . GLU A 1 164 ? 26.898 9.883 -8.277 1.00 63.62 164 GLU A O 1
ATOM 1324 N N . VAL A 1 165 ? 27.693 10.835 -6.416 1.00 64.44 165 VAL A N 1
ATOM 1325 C CA . VAL A 1 165 ? 26.750 10.157 -5.521 1.00 64.44 165 VAL A CA 1
ATOM 1326 C C . VAL A 1 165 ? 25.377 10.795 -5.712 1.00 64.44 165 VAL A C 1
ATOM 1328 O O . VAL A 1 165 ? 25.221 11.979 -5.402 1.00 64.44 165 VAL A O 1
ATOM 1331 N N . ASP A 1 166 ? 24.381 10.012 -6.150 1.00 76.25 166 ASP A N 1
ATOM 1332 C CA . ASP A 1 166 ? 22.967 10.418 -6.173 1.00 76.25 166 ASP A CA 1
ATOM 1333 C C . ASP A 1 166 ? 22.457 10.639 -4.739 1.00 76.25 166 ASP A C 1
ATOM 1335 O O . ASP A 1 166 ? 21.817 9.808 -4.086 1.00 76.25 166 ASP A O 1
ATOM 1339 N N . THR A 1 167 ? 22.814 11.805 -4.219 1.00 81.88 167 THR A N 1
ATOM 1340 C CA . THR A 1 167 ? 22.549 12.218 -2.848 1.00 81.88 167 THR A CA 1
ATOM 1341 C C . THR A 1 167 ? 21.052 12.442 -2.657 1.00 81.88 167 THR A C 1
ATOM 1343 O O . THR A 1 167 ? 20.509 12.122 -1.600 1.00 81.88 167 THR A O 1
ATOM 1346 N N . ILE A 1 168 ? 20.357 12.927 -3.691 1.00 81.00 168 ILE A N 1
ATOM 1347 C CA . ILE A 1 168 ? 18.914 13.180 -3.654 1.00 81.00 168 ILE A CA 1
ATOM 1348 C C . ILE A 1 168 ? 18.150 11.854 -3.575 1.00 81.00 168 ILE A C 1
ATOM 1350 O O . ILE A 1 168 ? 17.241 11.721 -2.751 1.00 81.00 168 ILE A O 1
ATOM 1354 N N . GLY A 1 169 ? 18.528 10.850 -4.368 1.00 83.94 169 GLY A N 1
ATOM 1355 C CA . GLY A 1 169 ? 17.922 9.521 -4.299 1.00 83.94 169 GLY A CA 1
ATOM 1356 C C . GLY A 1 169 ? 18.235 8.788 -3.016 1.00 83.94 169 GLY A C 1
ATOM 1357 O O . GLY A 1 169 ? 17.335 8.183 -2.435 1.00 83.94 169 GLY A O 1
ATOM 1358 N N . ALA A 1 170 ? 19.466 8.892 -2.514 1.00 84.62 170 ALA A N 1
ATOM 1359 C CA . ALA A 1 170 ? 19.812 8.351 -1.205 1.00 84.62 170 ALA A CA 1
ATOM 1360 C C . ALA A 1 170 ? 18.927 8.956 -0.096 1.00 84.62 170 ALA A C 1
ATOM 1362 O O . ALA A 1 170 ? 18.346 8.214 0.701 1.00 84.62 170 ALA A O 1
ATOM 1363 N N . ILE A 1 171 ? 18.746 10.283 -0.088 1.00 86.50 171 ILE A N 1
ATOM 1364 C CA . ILE A 1 171 ? 17.876 10.982 0.872 1.00 86.50 171 ILE A CA 1
ATOM 1365 C C . ILE A 1 171 ? 16.420 10.522 0.738 1.00 86.50 171 ILE A C 1
ATOM 1367 O O . ILE A 1 171 ? 15.797 10.184 1.746 1.00 86.50 171 ILE A O 1
ATOM 1371 N N . LEU A 1 172 ? 15.871 10.472 -0.480 1.00 88.50 172 LEU A N 1
ATOM 1372 C CA . LEU A 1 172 ? 14.486 10.043 -0.706 1.00 88.50 172 LEU A CA 1
ATOM 1373 C C . LEU A 1 172 ? 14.263 8.574 -0.335 1.00 88.50 172 LEU A C 1
ATOM 1375 O O . LEU A 1 172 ? 13.225 8.246 0.242 1.00 88.50 172 LEU A O 1
ATOM 1379 N N . ASN A 1 173 ? 15.233 7.695 -0.590 1.00 88.00 173 ASN A N 1
ATOM 1380 C CA . ASN A 1 173 ? 15.177 6.292 -0.183 1.00 88.00 173 ASN A CA 1
ATOM 1381 C C . ASN A 1 173 ? 15.142 6.144 1.340 1.00 88.00 173 ASN A C 1
ATOM 1383 O O . ASN A 1 173 ? 14.279 5.437 1.867 1.00 88.00 173 ASN A O 1
ATOM 1387 N N . ILE A 1 174 ? 16.025 6.852 2.050 1.00 88.19 174 ILE A N 1
ATOM 1388 C CA . ILE A 1 174 ? 16.055 6.858 3.519 1.00 88.19 174 ILE A CA 1
ATOM 1389 C C . ILE A 1 174 ? 14.750 7.439 4.079 1.00 88.19 174 ILE A C 1
ATOM 1391 O O . ILE A 1 174 ? 14.146 6.851 4.977 1.00 88.19 174 ILE A O 1
ATOM 1395 N N . MET A 1 175 ? 14.274 8.556 3.526 1.00 90.19 175 MET A N 1
ATOM 1396 C CA . MET A 1 175 ? 13.028 9.201 3.945 1.00 90.19 175 MET A CA 1
ATOM 1397 C C . MET A 1 175 ? 11.822 8.275 3.753 1.00 90.19 175 MET A C 1
ATOM 1399 O O . MET A 1 175 ? 11.032 8.090 4.679 1.00 90.19 175 MET A O 1
ATOM 1403 N N . THR A 1 176 ? 11.717 7.642 2.583 1.00 90.44 176 THR A N 1
ATOM 1404 C CA . THR A 1 176 ? 10.651 6.679 2.269 1.00 90.44 176 THR A CA 1
ATOM 1405 C C . THR A 1 176 ? 10.690 5.494 3.226 1.00 90.44 176 THR A C 1
ATOM 1407 O O . THR A 1 176 ? 9.650 5.078 3.736 1.00 90.44 176 THR A O 1
ATOM 1410 N N . PHE A 1 177 ? 11.883 4.975 3.525 1.00 89.12 177 PHE A N 1
ATOM 1411 C CA . PHE A 1 177 ? 12.062 3.870 4.462 1.00 89.12 177 PHE A CA 1
ATOM 1412 C C . PHE A 1 177 ? 11.604 4.235 5.881 1.00 89.12 177 PHE A C 1
ATOM 1414 O O . PHE A 1 177 ? 10.794 3.519 6.473 1.00 89.12 177 PHE A O 1
ATOM 1421 N N . ILE A 1 178 ? 12.049 5.382 6.405 1.00 91.88 178 ILE A N 1
ATOM 1422 C CA . ILE A 1 178 ? 11.674 5.861 7.744 1.00 91.88 178 ILE A CA 1
ATOM 1423 C C . ILE A 1 178 ? 10.161 6.089 7.835 1.00 91.88 178 ILE A C 1
ATOM 1425 O O . ILE A 1 178 ? 9.518 5.614 8.774 1.00 91.88 178 ILE A O 1
ATOM 1429 N N . ILE A 1 179 ? 9.574 6.775 6.851 1.00 93.50 179 ILE A N 1
ATOM 1430 C CA . ILE A 1 179 ? 8.132 7.051 6.827 1.00 93.50 179 ILE A CA 1
ATOM 1431 C C . ILE A 1 179 ? 7.329 5.754 6.725 1.00 93.50 179 ILE A C 1
ATOM 1433 O O . ILE A 1 179 ? 6.327 5.620 7.422 1.00 93.50 179 ILE A O 1
ATOM 1437 N N . SER A 1 180 ? 7.791 4.772 5.946 1.00 90.38 180 SER A N 1
ATOM 1438 C CA . SER A 1 180 ? 7.140 3.459 5.845 1.00 90.38 180 SER A CA 1
ATOM 1439 C C . SER A 1 180 ? 7.087 2.745 7.196 1.00 90.38 180 SER A C 1
ATOM 1441 O O . SER A 1 180 ? 6.041 2.214 7.571 1.00 90.38 180 SER A O 1
ATOM 1443 N N . ILE A 1 181 ? 8.175 2.779 7.973 1.00 91.00 181 ILE A N 1
ATOM 1444 C CA . ILE A 1 181 ? 8.206 2.202 9.328 1.00 91.00 181 ILE A CA 1
ATOM 1445 C C . ILE A 1 181 ? 7.228 2.935 10.251 1.00 91.00 181 ILE A C 1
ATOM 1447 O O . ILE A 1 181 ? 6.416 2.296 10.926 1.00 91.00 181 ILE A O 1
ATOM 1451 N N . ILE A 1 182 ? 7.270 4.271 10.261 1.00 94.19 182 ILE A N 1
ATOM 1452 C CA . ILE A 1 182 ? 6.366 5.096 11.077 1.00 94.19 182 ILE A CA 1
ATOM 1453 C C . ILE A 1 182 ? 4.908 4.795 10.717 1.00 94.19 182 ILE A C 1
ATOM 1455 O O . ILE A 1 182 ? 4.065 4.632 11.604 1.00 94.19 182 ILE A O 1
ATOM 1459 N N . PHE A 1 183 ? 4.606 4.677 9.426 1.00 94.00 183 PHE A N 1
ATOM 1460 C CA . PHE A 1 183 ? 3.276 4.354 8.935 1.00 94.00 183 PHE A CA 1
ATOM 1461 C C . PHE A 1 183 ? 2.810 2.972 9.403 1.00 94.00 183 PHE A C 1
ATOM 1463 O O . PHE A 1 183 ? 1.691 2.865 9.909 1.00 94.00 183 PHE A O 1
ATOM 1470 N N . ILE A 1 184 ? 3.676 1.952 9.335 1.00 92.19 184 ILE A N 1
ATOM 1471 C CA . ILE A 1 184 ? 3.394 0.594 9.831 1.00 92.19 184 ILE A CA 1
ATOM 1472 C C . ILE A 1 184 ? 2.994 0.598 11.301 1.00 92.19 184 ILE A C 1
ATOM 1474 O O . ILE A 1 184 ? 1.924 0.099 11.662 1.00 92.19 184 ILE A O 1
ATOM 1478 N N . VAL A 1 185 ? 3.816 1.212 12.148 1.00 93.94 185 VAL A N 1
ATOM 1479 C CA . VAL A 1 185 ? 3.528 1.313 13.585 1.00 93.94 185 VAL A CA 1
ATOM 1480 C C . VAL A 1 185 ? 2.208 2.055 13.821 1.00 93.94 185 VAL A C 1
ATOM 1482 O O . VAL A 1 185 ? 1.390 1.644 14.650 1.00 93.94 185 VAL A O 1
ATOM 1485 N N . THR A 1 186 ? 1.964 3.116 13.052 1.00 93.81 186 THR A N 1
ATOM 1486 C CA . THR A 1 186 ? 0.772 3.961 13.170 1.00 93.81 186 THR A CA 1
ATOM 1487 C C . THR A 1 186 ? -0.512 3.206 12.829 1.00 93.81 186 THR A C 1
ATOM 1489 O O . THR A 1 186 ? -1.458 3.231 13.624 1.00 93.81 186 THR A O 1
ATOM 1492 N N . TYR A 1 187 ? -0.571 2.520 11.681 1.00 90.81 187 TYR A N 1
ATOM 1493 C CA . TYR A 1 187 ? -1.786 1.807 11.280 1.00 90.81 187 TYR A CA 1
ATOM 1494 C C . TYR A 1 187 ? -2.037 0.551 12.108 1.00 90.81 187 TYR A C 1
ATOM 1496 O O . TYR A 1 187 ? -3.198 0.264 12.401 1.00 90.81 187 TYR A O 1
ATOM 1504 N N . LEU A 1 188 ? -0.996 -0.166 12.546 1.00 92.12 188 LEU A N 1
ATOM 1505 C CA . LEU A 1 188 ? -1.168 -1.332 13.418 1.00 92.12 188 LEU A CA 1
ATOM 1506 C C . LEU A 1 188 ? -1.723 -0.927 14.783 1.00 92.12 188 LEU A C 1
ATOM 1508 O O . LEU A 1 188 ? -2.661 -1.552 15.280 1.00 92.12 188 LEU A O 1
ATOM 1512 N N . THR A 1 189 ? -1.199 0.158 15.357 1.00 91.44 189 THR A N 1
ATOM 1513 C CA . THR A 1 189 ? -1.697 0.702 16.627 1.00 91.44 189 THR A CA 1
ATOM 1514 C C . THR A 1 189 ? -3.149 1.159 16.492 1.00 91.44 189 THR A C 1
ATOM 1516 O O . THR A 1 189 ? -3.989 0.817 17.324 1.00 91.44 189 THR A O 1
ATOM 1519 N N . ALA A 1 190 ? -3.476 1.887 15.418 1.00 87.81 190 ALA A N 1
ATOM 1520 C CA . ALA A 1 190 ? -4.840 2.348 15.170 1.00 87.81 190 ALA A CA 1
ATOM 1521 C C . ALA A 1 190 ? -5.820 1.176 14.989 1.00 87.81 190 ALA A C 1
ATOM 1523 O O . ALA A 1 190 ? -6.890 1.170 15.596 1.00 87.81 190 ALA A O 1
ATOM 1524 N N . ALA A 1 191 ? -5.438 0.157 14.215 1.00 87.38 191 ALA A N 1
ATOM 1525 C CA . ALA A 1 191 ? -6.262 -1.026 13.989 1.00 87.38 191 ALA A CA 1
ATOM 1526 C C . ALA A 1 191 ? -6.471 -1.839 15.275 1.00 87.38 191 ALA A C 1
ATOM 1528 O O . ALA A 1 191 ? -7.589 -2.268 15.554 1.00 87.38 191 ALA A O 1
ATOM 1529 N N . SER A 1 192 ? -5.429 -2.007 16.094 1.00 88.31 192 SER A N 1
ATOM 1530 C CA . SER A 1 192 ? -5.538 -2.695 17.386 1.00 88.31 192 SER A CA 1
ATOM 1531 C C . SER A 1 192 ? -6.479 -1.960 18.348 1.00 88.31 192 SER A C 1
ATOM 1533 O O . SER A 1 192 ? -7.386 -2.567 18.924 1.00 88.31 192 SER A O 1
ATOM 1535 N N . ASN A 1 193 ? -6.339 -0.635 18.462 1.00 86.12 193 ASN A N 1
ATOM 1536 C CA . ASN A 1 193 ? -7.226 0.188 19.289 1.00 86.12 193 ASN A CA 1
ATOM 1537 C C . ASN A 1 193 ? -8.684 0.094 18.819 1.00 86.12 193 ASN A C 1
ATOM 1539 O O . ASN A 1 193 ? -9.592 -0.075 19.633 1.00 86.12 193 ASN A O 1
ATOM 1543 N N . MET A 1 194 ? -8.904 0.147 17.503 1.00 81.56 194 MET A N 1
ATOM 1544 C CA . MET A 1 194 ? -10.230 -0.005 16.908 1.00 81.56 194 MET A CA 1
ATOM 1545 C C . MET A 1 194 ? -10.827 -1.392 17.192 1.00 81.56 194 MET A C 1
ATOM 1547 O O . MET A 1 194 ? -12.003 -1.512 17.532 1.00 81.56 194 MET A O 1
ATOM 1551 N N . ARG A 1 195 ? -10.010 -2.448 17.140 1.00 83.50 195 ARG A N 1
ATOM 1552 C CA . ARG A 1 195 ? -10.433 -3.810 17.483 1.00 83.50 195 ARG A CA 1
ATOM 1553 C C . ARG A 1 195 ? -10.877 -3.918 18.936 1.00 83.50 195 ARG A C 1
ATOM 1555 O O . ARG A 1 195 ? -11.908 -4.532 19.201 1.00 83.50 195 ARG A O 1
ATOM 1562 N N . HIS A 1 196 ? -10.128 -3.332 19.869 1.00 81.81 196 HIS A N 1
ATOM 1563 C CA . HIS A 1 196 ? -10.518 -3.306 21.282 1.00 81.81 196 HIS A CA 1
ATOM 1564 C C . HIS A 1 196 ? -11.881 -2.636 21.480 1.00 81.81 196 HIS A C 1
ATOM 1566 O O . HIS A 1 196 ? -12.738 -3.199 22.157 1.00 81.81 196 HIS A O 1
ATOM 1572 N N . LYS A 1 197 ? -12.104 -1.503 20.810 1.00 75.19 197 LYS A N 1
ATOM 1573 C CA . LYS A 1 197 ? -13.373 -0.763 20.814 1.00 75.19 197 LYS A CA 1
ATOM 1574 C C . LYS A 1 197 ? -14.549 -1.534 20.208 1.00 75.19 197 LYS A C 1
ATOM 1576 O O . LYS A 1 197 ? -15.682 -1.385 20.657 1.00 75.19 197 LYS A O 1
ATOM 1581 N N . VAL A 1 198 ? -14.299 -2.371 19.200 1.00 73.12 198 VAL A N 1
ATOM 1582 C CA . VAL A 1 198 ? -15.336 -3.254 18.644 1.00 73.12 198 VAL A CA 1
ATOM 1583 C C . VAL A 1 198 ? -15.659 -4.419 19.561 1.00 73.12 198 VAL A C 1
ATOM 1585 O O . VAL A 1 198 ? -16.827 -4.767 19.722 1.00 73.12 198 VAL A O 1
ATOM 1588 N N . LYS A 1 199 ? -14.648 -5.011 20.200 1.00 77.25 199 LYS A N 1
ATOM 1589 C CA . LYS A 1 199 ? -14.859 -6.125 21.133 1.00 77.25 199 LYS A CA 1
ATOM 1590 C C . LYS A 1 199 ? -15.525 -5.700 22.436 1.00 77.25 199 LYS A C 1
ATOM 1592 O O . LYS A 1 199 ? -16.235 -6.510 23.020 1.00 77.25 199 LYS A O 1
ATOM 1597 N N . SER A 1 200 ? -15.337 -4.455 22.871 1.00 67.56 200 SER A N 1
ATOM 1598 C CA . SER A 1 200 ? -16.037 -3.906 24.037 1.00 67.56 200 SER A CA 1
ATOM 1599 C C . SER A 1 200 ? -17.515 -3.593 23.770 1.00 67.56 200 SER A C 1
ATOM 1601 O O . SER A 1 200 ? -18.222 -3.224 24.700 1.00 67.56 200 SER A O 1
ATOM 1603 N N . GLY A 1 201 ? -17.995 -3.713 22.525 1.00 61.97 201 GLY A N 1
ATOM 1604 C CA . GLY A 1 201 ? -19.366 -3.360 22.139 1.00 61.97 201 GLY A CA 1
ATOM 1605 C C . GLY A 1 201 ? -19.625 -1.852 22.034 1.00 61.97 201 GLY A C 1
ATOM 1606 O O . GLY A 1 201 ? -20.647 -1.454 21.482 1.00 61.97 201 GLY A O 1
ATOM 1607 N N . GLU A 1 202 ? -18.678 -1.022 22.482 1.00 54.31 202 GLU A N 1
ATOM 1608 C CA . GLU A 1 202 ? -18.751 0.443 22.489 1.00 54.31 202 GLU A CA 1
ATOM 1609 C C . GLU A 1 202 ? -18.779 1.027 21.064 1.00 54.31 202 GLU A C 1
ATOM 1611 O O . GLU A 1 202 ? -19.388 2.071 20.817 1.00 54.31 202 GLU A O 1
ATOM 1616 N N . TYR A 1 203 ? -18.163 0.326 20.103 1.00 54.91 203 TYR A N 1
ATOM 1617 C CA . TYR A 1 203 ? -18.130 0.723 18.700 1.00 54.91 203 TYR A CA 1
ATOM 1618 C C . TYR A 1 203 ? -18.512 -0.417 17.754 1.00 54.91 203 TYR A C 1
ATOM 1620 O O . TYR A 1 203 ? -18.199 -1.584 17.970 1.00 54.91 203 TYR A O 1
ATOM 1628 N N . ILE A 1 204 ? -19.138 -0.068 16.633 1.00 55.84 204 ILE A N 1
ATOM 1629 C CA . ILE A 1 204 ? -19.258 -0.939 15.463 1.00 55.84 204 ILE A CA 1
ATOM 1630 C C . ILE A 1 204 ? -18.469 -0.275 14.352 1.00 55.84 204 ILE A C 1
ATOM 1632 O O . ILE A 1 204 ? -18.707 0.888 14.012 1.00 55.84 204 ILE A O 1
ATOM 1636 N N . ILE A 1 205 ? -17.536 -1.014 13.759 1.00 53.22 205 ILE A N 1
ATOM 1637 C CA . ILE A 1 205 ? -16.769 -0.497 12.624 1.00 53.22 205 ILE A CA 1
ATOM 1638 C C . ILE A 1 205 ? -17.673 -0.207 11.435 1.00 53.22 205 ILE A C 1
ATOM 1640 O O . ILE A 1 205 ? -17.385 0.735 10.704 1.00 53.22 205 ILE A O 1
ATOM 1644 N N . GLN A 1 206 ? -18.765 -0.960 11.293 1.00 56.16 206 GLN A N 1
ATOM 1645 C CA . GLN A 1 206 ? -19.869 -0.754 10.362 1.00 56.16 206 GLN A CA 1
ATOM 1646 C C . GLN A 1 206 ? -21.001 -1.719 10.738 1.00 56.16 206 GLN A C 1
ATOM 1648 O O . GLN A 1 206 ? -20.813 -2.933 10.693 1.00 56.16 206 GLN A O 1
ATOM 1653 N N . GLU A 1 207 ? -22.170 -1.214 11.119 1.00 47.56 207 GLU A N 1
ATOM 1654 C CA . GLU A 1 207 ? -23.366 -2.059 11.173 1.00 47.56 207 GLU A CA 1
ATOM 1655 C C . GLU A 1 207 ? -23.892 -2.208 9.736 1.00 47.56 207 GLU A C 1
ATOM 1657 O O . GLU A 1 207 ? -23.743 -1.290 8.929 1.00 47.56 207 GLU A O 1
ATOM 1662 N N . LYS A 1 208 ? -24.455 -3.369 9.369 1.00 45.25 208 LYS A N 1
ATOM 1663 C CA . LYS A 1 208 ? -25.096 -3.571 8.055 1.00 45.25 208 LYS A CA 1
ATOM 1664 C C . LYS A 1 208 ? -26.389 -2.738 7.974 1.00 45.25 208 LYS A C 1
ATOM 1666 O O . LYS A 1 208 ? -27.476 -3.304 7.954 1.00 45.25 208 LYS A O 1
ATOM 1671 N N . LEU A 1 209 ? -26.286 -1.410 7.970 1.00 49.69 209 LEU A N 1
ATOM 1672 C CA . LEU A 1 209 ? -27.382 -0.509 7.623 1.00 49.69 209 LEU A CA 1
ATOM 1673 C C . LEU A 1 209 ? -27.307 -0.176 6.136 1.00 49.69 209 LEU A C 1
ATOM 1675 O O . LEU A 1 209 ? -26.227 -0.110 5.543 1.00 49.69 209 LEU A O 1
ATOM 1679 N N . ASP A 1 210 ? -28.471 0.043 5.534 1.00 48.69 210 ASP A N 1
ATOM 1680 C CA . ASP A 1 210 ? -28.554 0.529 4.164 1.00 48.69 210 ASP A CA 1
ATOM 1681 C C . ASP A 1 210 ? -28.313 2.043 4.144 1.00 48.69 210 ASP A C 1
ATOM 1683 O O . ASP A 1 210 ? -29.232 2.861 4.150 1.00 48.69 210 ASP A O 1
ATOM 1687 N N . TYR A 1 211 ? -27.034 2.418 4.174 1.00 50.81 211 TYR A N 1
ATOM 1688 C CA . TYR A 1 211 ? -26.561 3.807 4.197 1.00 50.81 211 TYR A CA 1
ATOM 1689 C C . TYR A 1 211 ? -26.997 4.646 2.979 1.00 50.81 211 TYR A C 1
ATOM 1691 O O . TYR A 1 211 ? -26.719 5.842 2.949 1.00 50.81 211 TYR A O 1
ATOM 1699 N N . ASN A 1 212 ? -27.625 4.033 1.969 1.00 49.47 212 ASN A N 1
ATOM 1700 C CA . ASN A 1 212 ? -28.201 4.729 0.819 1.00 49.47 212 ASN A CA 1
ATOM 1701 C C . ASN A 1 212 ? -29.651 5.171 1.055 1.00 49.47 212 ASN A C 1
ATOM 1703 O O . ASN A 1 212 ? -30.108 6.102 0.400 1.00 49.47 212 ASN A O 1
ATOM 1707 N N . LEU A 1 213 ? -30.368 4.488 1.950 1.00 52.03 213 LEU A N 1
ATOM 1708 C CA . LEU A 1 213 ? -31.767 4.772 2.278 1.00 52.03 213 LEU A CA 1
ATOM 1709 C C . LEU A 1 213 ? -31.905 5.594 3.561 1.00 52.03 213 LEU A C 1
ATOM 1711 O O . LEU A 1 213 ? -32.913 6.264 3.741 1.00 52.03 213 LEU A O 1
ATOM 1715 N N . LEU A 1 214 ? -30.901 5.538 4.439 1.00 53.31 214 LEU A N 1
ATOM 1716 C CA . LEU A 1 214 ? -30.943 6.145 5.765 1.00 53.31 214 LEU A CA 1
ATOM 1717 C C . LEU A 1 214 ? -30.101 7.422 5.820 1.00 53.31 214 LEU A C 1
ATOM 1719 O O . LEU A 1 214 ? -28.913 7.425 5.479 1.00 53.31 214 LEU A O 1
ATOM 1723 N N . SER A 1 215 ? -30.706 8.501 6.305 1.00 56.03 215 SER A N 1
ATOM 1724 C CA . SER A 1 215 ? -30.022 9.752 6.628 1.00 56.03 215 SER A CA 1
ATOM 1725 C C . SER A 1 215 ? -29.051 9.579 7.808 1.00 56.03 215 SER A C 1
ATOM 1727 O O . SER A 1 215 ? -29.130 8.629 8.590 1.00 56.03 215 SER A O 1
ATOM 1729 N N . SER A 1 216 ? -28.108 10.517 7.965 1.00 54.00 216 SER A N 1
ATOM 17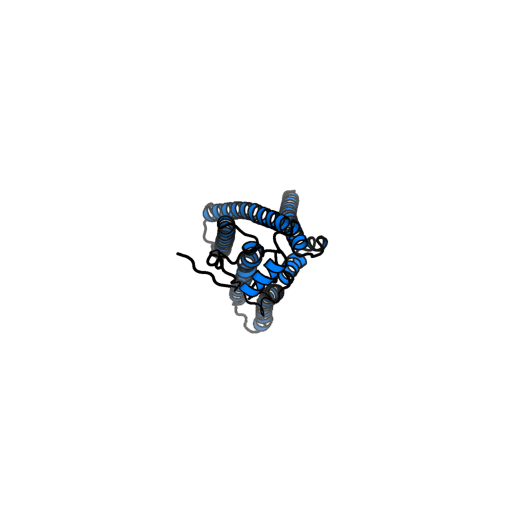30 C CA . SER A 1 216 ? -27.108 10.457 9.049 1.00 54.00 216 SER A CA 1
ATOM 1731 C C . SER A 1 216 ? -27.735 10.428 10.449 1.00 54.00 216 SER A C 1
ATOM 1733 O O . SER A 1 21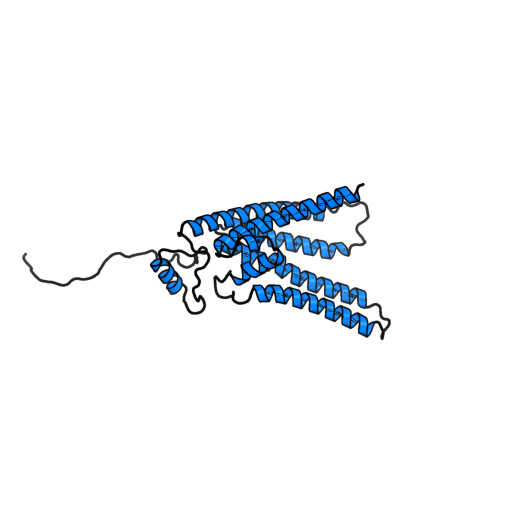6 ? -27.169 9.809 11.352 1.00 54.00 216 SER A O 1
ATOM 1735 N N . ASP A 1 217 ? -28.900 11.052 10.623 1.00 57.06 217 ASP A N 1
ATOM 1736 C CA . ASP A 1 217 ? -29.616 11.095 11.899 1.00 57.06 217 ASP A CA 1
ATOM 1737 C C . ASP A 1 217 ? -30.395 9.797 12.162 1.00 57.06 217 ASP A C 1
ATOM 1739 O O . ASP A 1 217 ? -30.390 9.293 13.286 1.00 57.06 217 ASP A O 1
ATOM 1743 N N . GLU A 1 218 ? -30.968 9.173 11.130 1.00 59.16 218 GLU A N 1
ATOM 1744 C CA . GLU A 1 218 ? -31.586 7.840 11.233 1.00 59.16 218 GLU A CA 1
ATOM 1745 C C . GLU A 1 218 ? -30.551 6.762 11.572 1.00 59.16 218 GLU A C 1
ATOM 1747 O O . GLU A 1 218 ? -30.780 5.900 12.416 1.00 59.16 218 GLU A O 1
ATOM 1752 N N . ILE A 1 219 ? -29.356 6.851 10.986 1.00 61.78 219 ILE A N 1
ATOM 1753 C CA . ILE A 1 219 ? -28.247 5.957 11.329 1.00 61.78 219 ILE A CA 1
ATOM 1754 C C . ILE A 1 219 ? -27.864 6.132 12.802 1.00 61.78 219 ILE A C 1
ATOM 1756 O O . ILE A 1 219 ? -27.722 5.147 13.522 1.00 61.78 219 ILE A O 1
ATOM 1760 N N . ASN A 1 220 ? -27.715 7.374 13.273 1.00 61.09 220 ASN A N 1
ATOM 1761 C CA . ASN A 1 220 ? -27.309 7.650 14.651 1.00 61.09 220 ASN A CA 1
ATOM 1762 C C . ASN A 1 220 ? -28.380 7.232 15.672 1.00 61.09 220 ASN A C 1
ATOM 1764 O O . ASN A 1 220 ? -28.042 6.717 16.734 1.00 61.09 220 ASN A O 1
ATOM 1768 N N . THR A 1 221 ? -29.662 7.400 15.346 1.00 60.91 221 THR A N 1
ATOM 1769 C CA . THR A 1 221 ? -30.780 6.983 16.208 1.00 60.91 221 THR A CA 1
ATOM 1770 C C . THR A 1 221 ? -30.922 5.464 16.276 1.00 60.91 221 THR A C 1
ATOM 1772 O O . THR A 1 221 ? -31.079 4.934 17.374 1.00 60.91 221 THR A O 1
ATOM 1775 N N . ILE A 1 222 ? -30.770 4.742 15.158 1.00 63.34 222 ILE A N 1
ATOM 1776 C CA . ILE A 1 222 ? -30.753 3.267 15.153 1.00 63.34 222 ILE A CA 1
ATOM 1777 C C . ILE A 1 222 ? -29.571 2.734 15.975 1.00 63.34 222 ILE A C 1
ATOM 1779 O O . ILE A 1 222 ? -29.721 1.773 16.729 1.00 63.34 222 ILE A O 1
ATOM 1783 N N . LEU A 1 223 ? -28.407 3.378 15.872 1.00 61.59 223 LEU A N 1
ATOM 1784 C CA . LEU A 1 223 ? -27.222 3.021 16.651 1.00 61.59 223 LEU A CA 1
ATOM 1785 C C . LEU A 1 223 ? -27.411 3.299 18.149 1.00 61.59 223 LEU A C 1
ATOM 1787 O O . LEU A 1 223 ? -27.092 2.439 18.967 1.00 61.59 223 LEU A O 1
ATOM 1791 N N . GLN A 1 224 ? -27.994 4.446 18.515 1.00 62.84 224 GLN A N 1
ATOM 1792 C CA . GLN A 1 224 ? -28.319 4.790 19.906 1.00 62.84 224 GLN A CA 1
ATOM 1793 C C . GLN A 1 224 ? -29.374 3.858 20.513 1.00 62.84 224 GLN A C 1
ATOM 1795 O O . GLN A 1 224 ? -29.221 3.442 21.656 1.00 62.84 224 GLN A O 1
ATOM 1800 N N . GLN A 1 225 ? -30.404 3.467 19.754 1.00 59.06 225 GLN A N 1
ATOM 1801 C CA . GLN A 1 225 ? -31.404 2.479 20.190 1.00 59.06 225 GLN A CA 1
ATOM 1802 C C . GLN A 1 225 ? -30.801 1.094 20.458 1.00 59.06 225 GLN A C 1
ATOM 1804 O O . GLN A 1 225 ? -31.391 0.290 21.175 1.00 59.06 225 GLN A O 1
ATOM 1809 N N . ARG A 1 226 ? -29.635 0.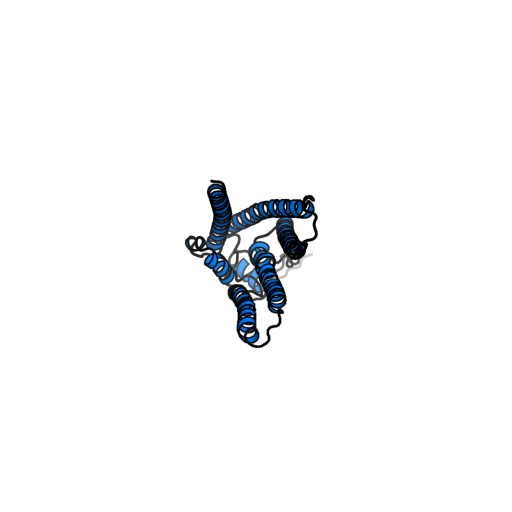811 19.871 1.00 53.50 226 ARG A N 1
ATOM 1810 C CA . ARG A 1 226 ? -28.893 -0.446 20.025 1.00 53.50 226 ARG A CA 1
ATOM 1811 C C . ARG A 1 226 ? -27.698 -0.324 20.970 1.00 53.50 226 ARG A C 1
ATOM 1813 O O . ARG A 1 226 ? -26.926 -1.272 21.056 1.00 53.50 226 ARG A O 1
ATOM 1820 N N . ASP A 1 227 ? -27.557 0.820 21.641 1.00 53.62 227 ASP A N 1
ATOM 1821 C CA . ASP A 1 227 ? -26.472 1.165 22.567 1.00 53.62 227 ASP A CA 1
ATOM 1822 C C . ASP A 1 227 ? -25.062 1.090 21.938 1.00 53.62 227 ASP A C 1
ATOM 1824 O O . ASP A 1 227 ? -24.087 0.649 22.545 1.00 53.62 227 ASP A O 1
ATOM 1828 N N . ARG A 1 228 ? -24.947 1.484 20.660 1.00 54.66 228 ARG A N 1
ATOM 1829 C CA . ARG A 1 228 ? -23.738 1.335 19.827 1.00 54.66 228 ARG A CA 1
ATOM 1830 C C . ARG A 1 228 ? -23.340 2.659 19.159 1.00 54.66 228 ARG A C 1
ATOM 1832 O O . ARG A 1 228 ? -24.174 3.535 18.943 1.00 54.66 228 ARG A O 1
ATOM 1839 N N . ARG A 1 229 ? -22.056 2.838 18.805 1.00 56.53 229 ARG A N 1
ATOM 1840 C CA . ARG A 1 229 ? -21.537 4.034 18.091 1.00 56.53 229 ARG A CA 1
ATOM 1841 C C . ARG A 1 229 ? -20.673 3.660 16.881 1.00 56.53 229 ARG A C 1
ATOM 1843 O O . ARG A 1 229 ? -19.997 2.638 16.884 1.00 56.53 229 ARG A O 1
ATOM 1850 N N . LEU A 1 230 ? -20.671 4.480 15.825 1.00 55.31 230 LEU A N 1
ATOM 1851 C CA . LEU A 1 230 ? -19.809 4.244 14.656 1.00 55.31 230 LEU A CA 1
ATOM 1852 C C . LEU A 1 230 ? -18.353 4.611 14.953 1.00 55.31 230 LEU A C 1
ATOM 1854 O O . LEU A 1 230 ? -18.075 5.684 15.486 1.00 55.31 230 LEU A O 1
ATOM 1858 N N . ALA A 1 231 ? -17.430 3.751 14.516 1.00 50.62 231 ALA A N 1
ATOM 1859 C CA . ALA A 1 231 ? -15.978 3.966 14.578 1.00 50.62 231 ALA A CA 1
ATOM 1860 C C . ALA A 1 231 ? -15.515 5.298 13.957 1.00 50.62 231 ALA A C 1
ATOM 1862 O O . ALA A 1 231 ? -14.525 5.887 14.383 1.00 50.62 231 ALA A O 1
ATOM 1863 N N . VAL A 1 232 ? -16.257 5.808 12.970 1.00 49.12 232 VAL A N 1
ATOM 1864 C CA . VAL A 1 232 ? -16.040 7.142 12.413 1.00 49.12 232 VAL A CA 1
ATOM 1865 C C . VAL A 1 232 ? -17.186 8.037 12.848 1.00 49.12 232 VAL A C 1
ATOM 1867 O O . VAL A 1 232 ? -18.248 8.052 12.225 1.00 49.12 232 VAL A O 1
ATOM 1870 N N . LEU A 1 233 ? -16.959 8.814 13.906 1.00 40.28 233 LEU A N 1
ATOM 1871 C CA . LEU A 1 233 ? -17.858 9.904 14.253 1.00 40.28 233 LEU A CA 1
ATOM 1872 C C . LEU A 1 233 ? -17.895 10.878 13.065 1.00 40.28 233 LEU A C 1
ATOM 1874 O O . LEU A 1 233 ? -16.861 11.437 12.680 1.00 40.28 233 LEU A O 1
ATOM 1878 N N . ASN A 1 234 ? -19.074 11.091 12.478 1.00 41.34 234 ASN A N 1
ATOM 1879 C CA . ASN A 1 234 ? -19.276 12.239 11.608 1.00 41.34 234 ASN A CA 1
ATOM 1880 C C . ASN A 1 234 ? -19.100 13.493 12.478 1.00 41.34 234 ASN A C 1
ATOM 1882 O O . ASN A 1 234 ? -19.942 13.806 13.319 1.00 41.34 234 ASN A O 1
ATOM 1886 N N . LYS A 1 235 ? -17.947 14.156 12.348 1.00 38.88 235 LYS A N 1
ATOM 1887 C CA . LYS A 1 235 ? -17.542 15.270 13.216 1.00 38.88 235 LYS A CA 1
ATOM 1888 C C . LYS A 1 235 ? -18.418 16.514 13.028 1.00 38.88 235 LYS A C 1
ATOM 1890 O O . LYS A 1 235 ? -18.329 17.432 13.840 1.00 38.88 235 LYS A O 1
ATOM 1895 N N . ASP A 1 236 ? -19.295 16.497 12.031 1.00 35.72 236 ASP A N 1
ATOM 1896 C CA . ASP A 1 236 ? -20.198 17.599 11.724 1.00 35.72 236 ASP A CA 1
ATOM 1897 C C . ASP A 1 236 ? -21.424 17.654 12.647 1.00 35.72 236 ASP A C 1
ATOM 1899 O O . ASP A 1 236 ? -22.104 18.674 12.680 1.00 35.72 236 ASP A O 1
ATOM 1903 N N . ASN A 1 237 ? -21.665 16.638 13.492 1.00 39.25 237 ASN A N 1
ATOM 1904 C CA . ASN A 1 237 ? -22.815 16.637 14.409 1.00 39.25 237 ASN A CA 1
ATOM 1905 C C . ASN A 1 237 ? -22.504 17.108 15.845 1.00 39.25 237 ASN A C 1
ATOM 1907 O O . ASN A 1 237 ? -23.215 16.793 16.796 1.00 39.25 237 ASN A O 1
ATOM 1911 N N . LYS A 1 238 ? -21.453 17.920 16.031 1.00 31.97 238 LYS A N 1
ATOM 1912 C CA . LYS A 1 238 ? -21.168 18.585 17.321 1.00 31.97 238 LYS A CA 1
ATOM 1913 C C . LYS A 1 238 ? -22.110 19.757 17.652 1.00 31.97 238 LYS A C 1
ATOM 1915 O O . LYS A 1 238 ? -21.830 20.488 18.598 1.00 31.97 238 LYS A O 1
ATOM 1920 N N . ARG A 1 239 ? -23.206 19.961 16.910 1.00 32.66 239 ARG A N 1
ATOM 1921 C CA . ARG A 1 239 ? -24.114 21.104 17.116 1.00 32.66 239 ARG A CA 1
ATOM 1922 C C . ARG A 1 239 ? -25.386 20.841 17.918 1.00 32.66 239 ARG A C 1
ATOM 1924 O O . ARG A 1 239 ? -26.069 21.812 18.207 1.00 32.66 239 ARG A O 1
ATOM 1931 N N . PHE A 1 240 ? -25.670 19.621 18.374 1.00 36.53 240 PHE A N 1
ATOM 1932 C CA . PHE A 1 240 ? -26.894 19.379 19.156 1.00 36.53 240 PHE A CA 1
ATOM 1933 C C . PHE A 1 240 ? -26.685 18.492 20.385 1.00 36.53 240 PHE A C 1
ATOM 1935 O O . PHE A 1 240 ? -27.455 17.579 20.655 1.00 36.53 240 PHE A O 1
ATOM 1942 N N . ILE A 1 241 ? -25.662 18.802 21.183 1.00 35.31 241 ILE A N 1
ATOM 1943 C CA . ILE A 1 241 ? -25.729 18.520 22.622 1.00 35.31 241 ILE A CA 1
ATOM 1944 C C . ILE A 1 241 ? -26.029 19.849 23.309 1.00 35.31 241 ILE A C 1
ATOM 1946 O O . ILE A 1 241 ? -25.142 20.494 23.855 1.00 35.31 241 ILE A O 1
ATOM 1950 N N . HIS A 1 242 ? -27.277 20.303 23.220 1.00 32.59 242 HIS A N 1
ATOM 1951 C CA . HIS A 1 242 ? -27.793 21.249 24.197 1.00 32.59 242 HIS A CA 1
ATOM 1952 C C . HIS A 1 242 ? -29.298 21.070 24.375 1.00 32.59 242 HIS A C 1
ATOM 1954 O O . HIS A 1 242 ? -30.059 21.117 23.416 1.00 32.59 242 HIS A O 1
ATOM 1960 N N . SER A 1 243 ? -29.678 20.934 25.646 1.00 33.56 243 SER A N 1
ATOM 1961 C CA . SER A 1 243 ? -31.034 21.015 26.187 1.00 33.56 243 SER A CA 1
ATOM 1962 C C . SER A 1 243 ? -31.974 19.831 25.929 1.00 33.56 243 SER A C 1
ATOM 1964 O O . SER A 1 243 ? -32.894 19.913 25.128 1.00 33.56 243 SER A O 1
ATOM 1966 N N . ASN A 1 244 ? -31.851 18.790 26.757 1.00 30.97 244 ASN A N 1
ATOM 1967 C CA . ASN A 1 244 ? -33.048 18.166 27.331 1.00 30.97 244 ASN A CA 1
ATOM 1968 C C . ASN A 1 244 ? -33.266 18.754 28.731 1.00 30.97 244 ASN A C 1
ATOM 1970 O O . ASN A 1 244 ? -33.111 18.082 29.747 1.00 30.97 244 ASN A O 1
ATOM 1974 N N . GLY A 1 245 ? -33.568 20.053 28.766 1.00 29.92 245 GLY A N 1
ATOM 1975 C CA . GLY A 1 245 ? -34.158 20.725 29.913 1.00 29.92 245 GLY A CA 1
ATOM 1976 C C . GLY A 1 245 ? -35.644 20.963 29.654 1.00 29.92 245 GLY A C 1
ATOM 1977 O O . GLY A 1 245 ? -35.985 21.933 28.997 1.00 29.92 245 GLY A O 1
ATOM 1978 N N . VAL A 1 246 ? -36.480 20.069 30.194 1.00 33.81 246 VAL A N 1
ATOM 1979 C CA . VAL A 1 246 ? -37.786 20.364 30.819 1.00 33.81 246 VAL A CA 1
ATOM 1980 C C . VAL A 1 246 ? -38.865 21.017 29.928 1.00 33.81 246 VAL A C 1
ATOM 1982 O O . VAL A 1 246 ? -38.814 22.201 29.640 1.00 33.81 246 VAL A O 1
ATOM 1985 N N . GLN A 1 247 ? -39.913 20.257 29.581 1.00 28.86 247 GLN A N 1
ATOM 1986 C CA . GLN A 1 247 ? -41.294 20.448 30.077 1.00 28.86 247 GLN A CA 1
ATOM 1987 C C . GLN A 1 247 ? -42.251 19.474 29.370 1.00 28.86 247 GLN A C 1
ATOM 1989 O O . GLN A 1 247 ? -42.647 19.672 28.225 1.00 28.86 247 GLN A O 1
ATOM 1994 N N . LYS A 1 248 ? -42.652 18.413 30.080 1.00 31.23 248 LYS A N 1
ATOM 1995 C CA . LYS A 1 248 ? -43.833 17.619 29.736 1.00 31.23 248 LYS A CA 1
ATOM 1996 C C . LYS A 1 248 ? -44.921 18.036 30.717 1.00 31.23 248 LYS A C 1
ATOM 1998 O O . LYS A 1 248 ? -44.790 17.797 31.915 1.00 31.23 248 LYS A O 1
ATOM 2003 N N . GLY A 1 249 ? -45.915 18.752 30.204 1.00 28.81 249 GLY A N 1
ATOM 2004 C CA . GLY A 1 249 ? -47.045 19.227 30.983 1.00 28.81 249 GLY A CA 1
ATOM 2005 C C . GLY A 1 249 ? -47.852 18.073 31.564 1.00 28.81 249 GLY A C 1
ATOM 2006 O O . GLY A 1 249 ? -48.080 17.071 30.891 1.00 28.81 249 GLY A O 1
ATOM 2007 N N . ASN A 1 250 ? -48.310 18.266 32.796 1.00 31.23 250 ASN A N 1
ATOM 2008 C CA . ASN A 1 250 ? -49.512 17.637 33.311 1.00 31.23 250 ASN A CA 1
ATOM 2009 C C . ASN A 1 250 ? -50.405 18.757 33.844 1.00 31.23 250 ASN A C 1
ATOM 2011 O O . ASN A 1 250 ? -49.976 19.586 34.645 1.00 31.23 250 ASN A O 1
ATOM 2015 N N . GLN A 1 251 ? -51.628 18.790 33.326 1.00 34.00 251 GLN A N 1
ATOM 2016 C CA . GLN A 1 251 ? -52.735 19.584 33.838 1.00 34.00 251 GLN A CA 1
ATOM 2017 C C . GLN A 1 251 ? -53.022 19.206 35.300 1.00 34.00 251 GLN A C 1
ATOM 2019 O O . GLN A 1 251 ? -52.789 18.056 35.674 1.00 34.00 251 GLN A O 1
ATOM 2024 N N . VAL A 1 252 ? -53.591 20.145 36.068 1.00 29.12 252 VAL A N 1
ATOM 2025 C CA . VAL A 1 252 ? -54.807 19.995 36.905 1.00 29.12 252 VAL A CA 1
ATOM 2026 C C . VAL A 1 252 ? -54.781 20.996 38.081 1.00 29.12 252 VAL A C 1
ATOM 2028 O O . VAL A 1 252 ? -53.937 20.911 38.965 1.00 29.12 252 VAL A O 1
ATOM 2031 N N . ASN A 1 253 ? -55.792 21.873 38.056 1.00 30.59 253 ASN A N 1
ATOM 2032 C CA . ASN A 1 253 ? -56.484 22.591 39.137 1.00 30.59 253 ASN A CA 1
ATOM 2033 C C . ASN A 1 253 ? -55.875 23.818 39.853 1.00 30.59 253 AS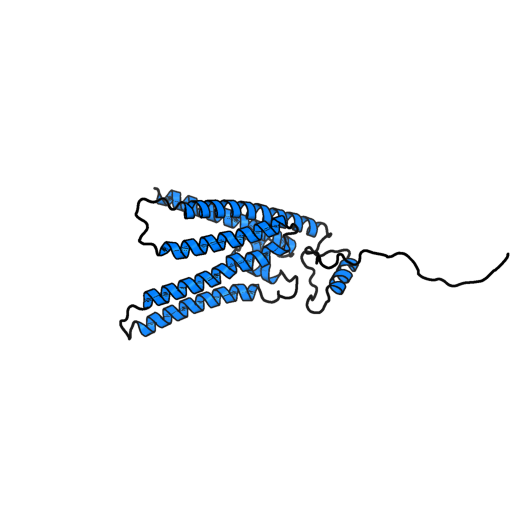N A C 1
ATOM 2035 O O . ASN A 1 253 ? -54.753 23.820 40.345 1.00 30.59 253 ASN A O 1
ATOM 2039 N N . GLU A 1 254 ? -56.751 24.836 39.916 1.00 31.38 254 GLU A N 1
ATOM 2040 C CA . GLU A 1 254 ? -56.966 25.888 40.931 1.00 31.38 254 GLU A CA 1
ATOM 2041 C C . GLU A 1 254 ? -56.407 25.516 42.326 1.00 31.38 254 GLU A C 1
ATOM 2043 O O . GLU A 1 254 ? -56.346 24.340 42.665 1.00 31.38 254 GLU A O 1
ATOM 2048 N N . ILE A 1 255 ? -55.966 26.432 43.201 1.00 30.22 255 ILE A N 1
ATOM 2049 C CA . ILE A 1 255 ? -56.764 27.461 43.894 1.00 30.22 255 ILE A CA 1
ATOM 2050 C C . ILE A 1 255 ? -55.869 28.641 44.327 1.00 30.22 255 ILE A C 1
ATOM 2052 O O . ILE A 1 255 ? -54.734 28.474 44.764 1.00 30.22 255 ILE A O 1
ATOM 2056 N N . ASN A 1 256 ? -56.447 29.832 44.220 1.00 28.16 256 ASN A N 1
ATOM 2057 C CA . ASN A 1 256 ? -55.971 31.141 44.648 1.00 28.16 256 ASN A CA 1
ATOM 2058 C C . ASN A 1 256 ? -56.284 31.375 46.141 1.00 28.16 256 ASN A C 1
ATOM 2060 O O . ASN A 1 256 ? -57.449 31.231 46.490 1.00 28.16 256 ASN A O 1
ATOM 2064 N N . TYR A 1 257 ? -55.327 31.799 46.976 1.00 28.12 257 TYR A N 1
ATOM 2065 C CA . TYR A 1 257 ? -55.595 32.628 48.167 1.00 28.12 257 TYR A CA 1
ATOM 2066 C C . TYR A 1 257 ? -54.366 33.484 48.522 1.00 28.12 257 TYR A C 1
ATOM 2068 O O . TYR A 1 257 ? -53.359 32.942 48.964 1.00 28.12 257 TYR A O 1
ATOM 2076 N N . ILE A 1 258 ? -54.551 34.797 48.315 1.00 35.78 258 ILE A N 1
ATOM 2077 C CA . ILE A 1 258 ? -53.969 35.999 48.961 1.00 35.78 258 ILE A CA 1
ATOM 2078 C C . ILE A 1 258 ? -52.446 36.054 49.127 1.00 35.78 258 ILE A C 1
ATOM 2080 O O . ILE A 1 258 ? -51.908 35.389 50.036 1.00 35.78 258 ILE A O 1
#

Foldseek 3Di:
DVVVVVVVVVVVVVVVVLVLQLLLLLLLCLQLVHDSVLSNPNVSSLLVSLCSQPPDDPRNQVSVVLVVLVVVLVVLVVVLVVCCVVCVVPPVDPCSVVSNLVSVVVSCVSVLCVPLPVSLCSPQVLLDDDPVLVVLSVVLSVLSVVLVVCVSVVVPCPPDPPPDDPVVNVVSVVVNVVSVVVNSVSRSVSSVVVSVCVVVQQERCDDPDPNVVDDPVRVVVVQVVVNYYHSDPPPVPPPPPDDPDDDDDDDDDDDDDD

Organism: NCBI:txid29391

Sequence (258 aa):
MVNGLFAIFFIVVILIFYTISVYFSMIMFDMFGIKTSLAFIPFYNTYLIYKEYKGRVWKKNWGVLYAGTLIFALMIIMSVVIYIILVDDLMGINIYELLLSVAALLVLGIVSIMTNVVIPITLYYPIFETKFQKIILALTIVVTEIKLLKDIFESDSALVGSNEVDTIGAILNIMTFIISIIFIVTYLTAASNMRHKVKSGEYIIQEKLDYNLLSSDEINTILQQRDRRLAVLNKDNKRFIHSNGVQKGNQVNEINYI